Protein AF-A0A9E5GGQ3-F1 (afdb_monomer)

Solvent-accessible surface area (backbone atoms only — not comparable to full-atom values): 15381 Å² total; per-residue (Å²): 141,51,76,65,54,55,50,50,48,52,51,51,52,52,52,53,54,51,51,51,50,46,44,37,71,74,66,68,39,88,82,67,70,68,45,44,86,78,29,78,65,53,43,100,83,74,43,41,73,28,56,74,94,65,80,88,77,85,75,58,76,54,44,65,20,68,37,64,49,39,60,67,42,40,71,37,37,93,75,30,84,54,39,64,46,24,53,21,49,36,78,50,52,65,57,82,87,58,86,88,41,93,84,60,74,84,79,85,65,73,88,46,55,64,26,53,43,34,57,46,20,27,31,40,61,89,47,80,78,50,80,43,56,57,58,26,28,12,49,34,78,66,40,42,41,30,47,54,38,67,76,33,30,52,35,41,50,54,46,51,53,53,44,51,52,52,15,61,76,70,72,48,44,59,92,67,56,60,63,68,60,50,44,50,56,40,40,78,67,70,47,59,48,54,69,46,72,79,54,51,85,85,41,94,54,35,59,30,44,46,52,24,39,44,67,64,75,37,73,64,53,74,49,74,55,97,91,47,61,44,22,32,62,58,44,82,43,76,41,82,55,98,90,40,84,42,33,42,47,56,51,13,48,53,52,35,50,76,77,69,49,76,78,87,82,133

Structure (mmCIF, N/CA/C/O backbone):
data_AF-A0A9E5GGQ3-F1
#
_entry.id   AF-A0A9E5GGQ3-F1
#
loop_
_atom_site.group_PDB
_atom_site.id
_atom_site.type_symbol
_atom_site.label_atom_id
_atom_site.label_alt_id
_atom_site.label_comp_id
_atom_site.label_asym_id
_atom_site.label_entity_id
_atom_site.label_seq_id
_atom_site.pdbx_PDB_ins_code
_atom_site.Cartn_x
_atom_site.Cartn_y
_atom_site.Cartn_z
_atom_site.occupancy
_atom_site.B_iso_or_equiv
_atom_site.auth_seq_id
_atom_site.auth_comp_id
_atom_site.auth_asym_id
_atom_site.auth_atom_id
_atom_site.pdbx_PDB_model_num
ATOM 1 N N . PRO A 1 1 ? 10.765 7.196 -31.421 1.00 50.19 1 PRO A N 1
ATOM 2 C CA . PRO A 1 1 ? 11.433 6.132 -30.625 1.00 50.19 1 PRO A CA 1
ATOM 3 C C . PRO A 1 1 ? 11.958 5.043 -31.586 1.00 50.19 1 PRO A C 1
ATOM 5 O O . PRO A 1 1 ? 11.135 4.428 -32.239 1.00 50.19 1 PRO A O 1
ATOM 8 N N . SER A 1 2 ? 13.263 4.833 -31.833 1.00 53.12 2 SER A N 1
ATOM 9 C CA . SER A 1 2 ? 14.133 4.123 -30.877 1.00 53.12 2 SER A CA 1
ATOM 10 C C . SER A 1 2 ? 15.592 3.852 -31.346 1.00 53.12 2 SER A C 1
ATOM 12 O O . SER A 1 2 ? 16.151 2.855 -30.894 1.00 53.12 2 SER A O 1
ATOM 14 N N . VAL A 1 3 ? 16.251 4.676 -32.182 1.00 57.69 3 VAL A N 1
ATOM 15 C CA . VAL A 1 3 ? 17.705 4.473 -32.466 1.00 57.69 3 VAL A CA 1
ATOM 16 C C . VAL A 1 3 ? 18.509 4.411 -31.155 1.00 57.69 3 VAL A C 1
ATOM 18 O O . VAL A 1 3 ? 19.338 3.524 -30.968 1.00 57.69 3 VAL A O 1
ATOM 21 N N . ASP A 1 4 ? 18.146 5.252 -30.182 1.00 72.50 4 ASP A N 1
ATOM 22 C CA . ASP A 1 4 ? 18.753 5.241 -28.849 1.00 72.50 4 ASP A CA 1
ATOM 23 C C . ASP A 1 4 ? 18.421 3.991 -28.027 1.00 72.50 4 ASP A C 1
ATOM 25 O O . ASP A 1 4 ? 19.276 3.494 -27.301 1.00 72.50 4 ASP A O 1
ATOM 29 N N . ARG A 1 5 ? 17.201 3.445 -28.125 1.00 71.75 5 ARG A N 1
ATOM 30 C CA . ARG A 1 5 ? 16.809 2.269 -27.323 1.00 71.75 5 ARG A CA 1
ATOM 31 C C . ARG A 1 5 ? 17.489 1.006 -27.834 1.00 71.75 5 ARG A C 1
ATOM 33 O O . ARG A 1 5 ? 17.950 0.223 -27.014 1.00 71.75 5 ARG A O 1
ATOM 40 N N . GLU A 1 6 ? 17.571 0.832 -29.152 1.00 77.19 6 GLU A N 1
ATOM 41 C CA . GLU A 1 6 ? 18.292 -0.292 -29.758 1.00 77.19 6 GLU A CA 1
ATOM 42 C C . GLU A 1 6 ? 19.781 -0.222 -29.398 1.00 77.19 6 GLU A C 1
ATOM 44 O O . GLU A 1 6 ? 20.365 -1.200 -28.937 1.00 77.19 6 GLU A O 1
ATOM 49 N N . LEU A 1 7 ? 20.383 0.968 -29.485 1.00 82.94 7 LEU A N 1
ATOM 50 C CA . LEU A 1 7 ? 21.772 1.176 -29.084 1.00 82.94 7 LEU A CA 1
ATOM 51 C C . LEU A 1 7 ? 22.001 0.887 -27.591 1.00 82.94 7 LEU A C 1
ATOM 53 O O . LEU A 1 7 ? 22.979 0.228 -27.233 1.00 82.94 7 LEU A O 1
ATOM 57 N N . LEU A 1 8 ? 21.124 1.373 -26.708 1.00 77.69 8 LEU A N 1
ATOM 58 C CA . LEU A 1 8 ? 21.195 1.103 -25.268 1.00 77.69 8 LEU A CA 1
ATOM 59 C C . LEU A 1 8 ? 21.012 -0.387 -24.964 1.00 77.69 8 LEU A C 1
ATOM 61 O O . LEU A 1 8 ? 21.728 -0.929 -24.123 1.00 77.69 8 LEU A O 1
ATOM 65 N N . TRP A 1 9 ? 20.112 -1.060 -25.679 1.00 77.56 9 TRP A N 1
ATOM 66 C CA . TRP A 1 9 ? 19.905 -2.497 -25.553 1.00 77.56 9 TRP A CA 1
ATOM 67 C C . TRP A 1 9 ? 21.145 -3.279 -25.979 1.00 77.56 9 TRP A C 1
ATOM 69 O O . TRP A 1 9 ? 21.636 -4.108 -25.215 1.00 77.56 9 TRP A O 1
ATOM 79 N N . GLN A 1 10 ? 21.743 -2.950 -27.125 1.00 80.81 10 GLN A N 1
ATOM 80 C CA . GLN A 1 10 ? 22.998 -3.561 -27.563 1.00 80.81 10 GLN A CA 1
ATOM 81 C C . GLN A 1 10 ? 24.153 -3.291 -26.591 1.00 80.81 10 GLN A C 1
ATOM 83 O O . GLN A 1 10 ? 24.957 -4.188 -26.332 1.00 80.81 10 GLN A O 1
ATOM 88 N N . LYS A 1 11 ? 24.244 -2.082 -26.019 1.00 83.19 11 LYS A N 1
ATOM 89 C CA . LYS A 1 11 ? 25.228 -1.759 -24.970 1.00 83.19 11 LYS A CA 1
ATOM 90 C C . LYS A 1 11 ? 25.023 -2.629 -23.726 1.00 83.19 11 LYS A C 1
ATOM 92 O O . LYS A 1 11 ? 26.001 -3.168 -23.212 1.00 83.19 11 LYS A O 1
ATOM 97 N N . ALA A 1 12 ? 23.780 -2.803 -23.274 1.00 80.31 12 ALA A N 1
ATOM 98 C CA . ALA A 1 12 ? 23.449 -3.659 -22.138 1.00 80.31 12 ALA A CA 1
ATOM 99 C C . ALA A 1 12 ? 23.782 -5.135 -22.421 1.00 80.31 12 ALA A C 1
ATOM 101 O O . ALA A 1 12 ? 24.467 -5.759 -21.613 1.00 80.31 12 ALA A O 1
ATOM 102 N N . ARG A 1 13 ? 23.408 -5.661 -23.599 1.00 82.19 13 ARG A N 1
ATOM 103 C CA . ARG A 1 13 ? 23.758 -7.028 -24.035 1.00 82.19 13 ARG A CA 1
ATOM 104 C C . ARG A 1 13 ? 25.270 -7.244 -24.029 1.00 82.19 13 ARG A C 1
ATOM 106 O O . ARG A 1 13 ? 25.753 -8.172 -23.387 1.00 82.19 13 ARG A O 1
ATOM 113 N N . LYS A 1 14 ? 26.033 -6.338 -24.656 1.00 86.00 14 LYS A N 1
ATOM 114 C CA . LYS A 1 14 ? 27.506 -6.396 -24.676 1.00 86.00 14 LYS A CA 1
ATOM 115 C C . LYS A 1 14 ? 28.107 -6.331 -23.272 1.00 86.00 14 LYS A C 1
ATOM 117 O O . LYS A 1 14 ? 29.107 -6.996 -23.020 1.00 86.00 14 LYS A O 1
ATOM 122 N N . LYS A 1 15 ? 27.530 -5.542 -22.356 1.00 85.88 15 LYS A N 1
ATOM 123 C CA . LYS A 1 15 ? 27.978 -5.475 -20.956 1.00 85.88 15 LYS A CA 1
ATOM 124 C C . LYS A 1 15 ? 27.815 -6.830 -20.263 1.00 85.88 15 LYS A C 1
ATOM 126 O O . LYS A 1 15 ? 28.781 -7.307 -19.674 1.00 85.88 15 LYS A O 1
ATOM 131 N N . THR A 1 16 ? 26.652 -7.468 -20.392 1.00 84.81 16 THR A N 1
ATOM 132 C CA . THR A 1 16 ? 26.406 -8.808 -19.834 1.00 84.81 16 THR A CA 1
ATOM 133 C C . THR A 1 16 ? 27.338 -9.851 -20.447 1.00 84.81 16 THR A C 1
ATOM 135 O O . THR A 1 16 ? 27.993 -10.586 -19.717 1.00 84.81 16 THR A O 1
ATOM 138 N N . GLN A 1 17 ? 27.485 -9.861 -21.775 1.00 85.50 17 GLN A N 1
ATOM 139 C CA . GLN A 1 17 ? 28.371 -10.800 -22.471 1.00 85.50 17 GLN A CA 1
ATOM 140 C C . GLN A 1 17 ? 29.838 -10.661 -22.036 1.00 85.50 17 GLN A C 1
ATOM 142 O O . GLN A 1 17 ? 30.519 -11.662 -21.833 1.00 85.50 17 GLN A O 1
ATOM 147 N N . ARG A 1 18 ? 30.325 -9.427 -21.840 1.00 87.81 18 ARG A N 1
ATOM 148 C CA . ARG A 1 18 ? 31.681 -9.165 -21.327 1.00 87.81 18 ARG A CA 1
ATOM 149 C C . ARG A 1 18 ? 31.870 -9.657 -19.896 1.00 87.81 18 ARG A C 1
ATOM 151 O O . ARG A 1 18 ? 32.935 -10.179 -19.593 1.00 87.81 18 ARG A O 1
ATOM 158 N N . LEU A 1 19 ? 30.863 -9.494 -19.034 1.00 85.75 19 LEU A N 1
ATOM 159 C CA . LEU A 1 19 ? 30.913 -10.012 -17.666 1.00 85.75 19 LEU A CA 1
ATOM 160 C C . LEU A 1 19 ? 30.998 -11.542 -17.668 1.00 85.75 19 LEU A C 1
ATOM 162 O O . LEU A 1 19 ? 31.871 -12.091 -17.009 1.00 85.75 19 LEU A O 1
ATOM 166 N N . VAL A 1 20 ? 30.149 -12.221 -18.443 1.00 84.12 20 VAL A N 1
ATOM 167 C CA . VAL A 1 20 ? 30.191 -13.688 -18.571 1.00 84.12 20 VAL A CA 1
ATOM 168 C C . VAL A 1 20 ? 31.553 -14.148 -19.092 1.00 84.12 20 VAL A C 1
ATOM 170 O O . VAL A 1 20 ? 32.162 -15.029 -18.493 1.00 84.12 20 VAL A O 1
ATOM 173 N N . HIS A 1 21 ? 32.078 -13.497 -20.135 1.00 85.62 21 HIS A N 1
ATOM 174 C CA . HIS A 1 21 ? 33.410 -13.799 -20.659 1.00 85.62 21 HIS A CA 1
ATOM 175 C C . HIS A 1 21 ? 34.505 -13.627 -19.597 1.00 85.62 21 HIS A C 1
ATOM 177 O O . HIS A 1 21 ? 35.340 -14.513 -19.452 1.00 85.62 21 HIS A O 1
ATOM 183 N N . LEU A 1 22 ? 34.474 -12.535 -18.822 1.00 86.25 22 LEU A N 1
ATOM 184 C CA . LEU A 1 22 ? 35.411 -12.301 -17.720 1.00 86.25 22 LEU A CA 1
ATOM 185 C C . LEU A 1 22 ? 35.333 -13.418 -16.671 1.00 86.25 22 LEU A C 1
ATOM 187 O O . LEU A 1 22 ? 36.364 -13.925 -16.240 1.00 86.25 22 LEU A O 1
ATOM 191 N N . LEU A 1 23 ? 34.127 -13.824 -16.267 1.00 84.50 23 LEU A N 1
ATOM 192 C CA . LEU A 1 23 ? 33.939 -14.904 -15.293 1.00 84.50 23 LEU A CA 1
ATOM 193 C C . LEU A 1 23 ? 34.497 -16.235 -15.826 1.00 84.50 23 LEU A C 1
ATOM 195 O O . LEU A 1 23 ? 35.195 -16.941 -15.101 1.00 84.50 23 LEU A O 1
ATOM 199 N N . GLN A 1 24 ? 34.271 -16.541 -17.105 1.00 84.44 24 GLN A N 1
ATOM 200 C CA . GLN A 1 24 ? 34.808 -17.736 -17.765 1.00 84.44 24 GLN A CA 1
ATOM 201 C C . GLN A 1 24 ? 36.341 -17.707 -17.864 1.00 84.44 24 GLN A C 1
ATOM 203 O O . GLN A 1 24 ? 37.000 -18.695 -17.541 1.00 84.44 24 GLN A O 1
ATOM 208 N N . SER A 1 25 ? 36.920 -16.577 -18.284 1.00 84.19 25 SER A N 1
ATOM 209 C CA . SER A 1 25 ? 38.362 -16.454 -18.525 1.00 84.19 25 SER A CA 1
ATOM 210 C C . SER A 1 25 ? 39.178 -16.303 -17.244 1.00 84.19 25 SER A C 1
ATOM 212 O O . SER A 1 25 ? 40.277 -16.840 -17.147 1.00 84.19 25 SER A O 1
ATOM 214 N N . SER A 1 26 ? 38.669 -15.543 -16.272 1.00 80.25 26 SER A N 1
ATOM 215 C CA . SER A 1 26 ? 39.432 -15.121 -15.092 1.00 80.25 26 SER A CA 1
ATOM 216 C C . SER A 1 26 ? 39.180 -15.991 -13.866 1.00 80.25 26 SER A C 1
ATOM 218 O O . SER A 1 26 ? 40.088 -16.133 -13.054 1.00 80.25 26 SER A O 1
ATOM 220 N N . LEU A 1 27 ? 37.992 -16.594 -13.728 1.00 75.75 27 LEU A N 1
ATOM 221 C CA . LEU A 1 27 ? 37.686 -17.494 -12.606 1.00 75.75 27 LEU A CA 1
ATOM 222 C C . LEU A 1 27 ? 37.812 -18.979 -12.973 1.00 75.75 27 LEU A C 1
ATOM 224 O O . LEU A 1 27 ? 37.568 -19.824 -12.118 1.00 75.75 27 LEU A O 1
ATOM 228 N N . GLN A 1 28 ? 38.163 -19.305 -14.228 1.00 70.62 28 GLN A N 1
ATOM 229 C CA . GLN A 1 28 ? 38.228 -20.680 -14.761 1.00 70.62 28 GLN A CA 1
ATOM 230 C C . GLN A 1 28 ? 36.959 -21.501 -14.468 1.00 70.62 28 GLN A C 1
ATOM 232 O O . GLN A 1 28 ? 36.988 -22.728 -14.362 1.00 70.62 28 GLN A O 1
ATOM 237 N N . SER A 1 29 ? 35.821 -20.821 -14.315 1.00 65.38 29 SER A N 1
ATOM 238 C CA . SER A 1 29 ? 34.563 -21.452 -13.950 1.00 65.38 29 SER A CA 1
ATOM 239 C C . SER A 1 29 ? 33.923 -22.037 -15.206 1.00 65.38 29 SER A C 1
ATOM 241 O O . SER A 1 29 ? 33.122 -21.389 -15.875 1.00 65.38 29 SER A O 1
ATOM 243 N N . GLY A 1 30 ? 34.292 -23.276 -15.543 1.00 65.00 30 GLY A N 1
ATOM 244 C CA . GLY A 1 30 ? 33.708 -24.017 -16.669 1.00 65.00 30 GLY A CA 1
ATOM 245 C C . GLY A 1 30 ? 32.203 -24.295 -16.529 1.00 65.00 30 GLY A C 1
ATOM 246 O O . GLY A 1 30 ? 31.586 -24.774 -17.473 1.00 65.00 30 GLY A O 1
ATOM 247 N N . SER A 1 31 ? 31.611 -23.996 -15.368 1.00 73.38 31 SER A N 1
ATOM 248 C CA . SER A 1 31 ? 30.183 -24.147 -15.078 1.00 73.38 31 SER A CA 1
ATOM 249 C C . SER A 1 31 ? 29.345 -22.900 -15.383 1.00 73.38 31 SER A C 1
ATOM 251 O O . SER A 1 31 ? 28.121 -22.997 -15.391 1.00 73.38 31 SER A O 1
ATOM 253 N N . ILE A 1 32 ? 29.960 -21.737 -15.635 1.00 78.12 32 ILE A N 1
ATOM 254 C CA . ILE A 1 32 ? 29.231 -20.515 -16.003 1.00 78.12 32 ILE A CA 1
ATOM 255 C C . ILE A 1 32 ? 29.129 -20.452 -17.526 1.00 78.12 32 ILE A C 1
ATOM 257 O O . ILE A 1 32 ? 30.064 -20.049 -18.222 1.00 78.12 32 ILE A O 1
ATOM 261 N N . VAL A 1 33 ? 27.974 -20.849 -18.046 1.00 77.12 33 VAL A N 1
ATOM 262 C CA . VAL A 1 33 ? 27.641 -20.833 -19.476 1.00 77.12 33 VAL A CA 1
ATOM 263 C C . VAL A 1 33 ? 26.413 -19.963 -19.730 1.00 77.12 33 VAL A C 1
ATOM 265 O O . VAL A 1 33 ? 25.672 -19.628 -18.806 1.00 77.12 33 VAL A O 1
ATOM 268 N N . PHE A 1 34 ? 26.208 -19.565 -20.984 1.00 80.31 34 PHE A N 1
ATOM 269 C CA . PHE A 1 34 ? 24.953 -18.945 -21.395 1.00 80.31 34 PHE A CA 1
ATOM 270 C C . PHE A 1 34 ? 23.838 -19.997 -21.375 1.00 80.31 34 PHE A C 1
ATOM 272 O O . PHE A 1 34 ? 24.054 -21.131 -21.800 1.00 80.31 34 PHE A O 1
ATOM 279 N N . ALA A 1 35 ? 22.649 -19.613 -20.907 1.00 79.94 35 ALA A N 1
ATOM 280 C CA . ALA A 1 35 ? 21.461 -20.467 -20.887 1.00 79.94 35 ALA A CA 1
ATOM 281 C C . ALA A 1 35 ? 20.815 -20.527 -22.287 1.00 79.94 35 ALA A C 1
ATOM 283 O O . ALA A 1 35 ? 19.700 -20.055 -22.514 1.00 79.94 35 ALA A O 1
ATOM 284 N N . GLU A 1 36 ? 21.582 -21.006 -23.269 1.00 76.94 36 GLU A N 1
ATOM 285 C CA . GLU A 1 36 ? 21.201 -21.037 -24.690 1.00 76.94 36 GLU A CA 1
ATOM 286 C C . GLU A 1 36 ? 20.009 -21.970 -24.968 1.00 76.94 36 GLU A C 1
ATOM 288 O O . GLU A 1 36 ? 19.335 -21.824 -25.990 1.00 76.94 36 GLU A O 1
ATOM 293 N N . ASP A 1 37 ? 19.749 -22.915 -24.064 1.00 78.19 37 ASP A N 1
ATOM 294 C CA . ASP A 1 37 ? 18.648 -23.878 -24.088 1.00 78.19 37 ASP A CA 1
ATOM 295 C C . ASP A 1 37 ? 17.379 -23.387 -23.369 1.00 78.19 37 ASP A C 1
ATOM 297 O O . ASP A 1 37 ? 16.280 -23.804 -23.734 1.00 78.19 37 ASP A O 1
ATOM 301 N N . GLU A 1 38 ? 17.498 -22.471 -22.402 1.00 74.00 38 GLU A N 1
ATOM 302 C CA . GLU A 1 38 ? 16.345 -21.885 -21.699 1.00 74.00 38 GLU A CA 1
ATOM 303 C C . GLU A 1 38 ? 15.649 -20.788 -22.518 1.00 74.00 38 GLU A C 1
ATOM 305 O O . GLU A 1 38 ? 14.419 -20.692 -22.538 1.00 74.00 38 GLU A O 1
ATOM 310 N N . TYR A 1 39 ? 16.421 -19.946 -23.213 1.00 73.56 39 TYR A N 1
ATOM 311 C CA . TYR A 1 39 ? 15.888 -18.789 -23.935 1.00 73.56 39 TYR A CA 1
ATOM 312 C C . TYR A 1 39 ? 15.899 -19.043 -25.440 1.00 73.56 39 TYR A C 1
ATOM 314 O O . TYR A 1 39 ? 16.913 -18.879 -26.104 1.00 73.56 39 TYR A O 1
ATOM 322 N N . LEU A 1 40 ? 14.754 -19.428 -26.005 1.00 61.91 40 LEU A N 1
ATOM 323 C CA . LEU A 1 40 ? 14.646 -19.843 -27.413 1.00 61.91 40 LEU A CA 1
ATOM 324 C C . LEU A 1 40 ? 14.615 -18.682 -28.424 1.00 61.91 40 LEU A C 1
ATOM 326 O O . LEU A 1 40 ? 14.670 -18.922 -29.636 1.00 61.91 40 LEU A O 1
ATOM 330 N N . GLU A 1 41 ? 14.512 -17.431 -27.964 1.00 64.06 41 GLU A N 1
ATOM 331 C CA . GLU A 1 41 ? 14.567 -16.275 -28.858 1.00 64.06 41 GLU A CA 1
ATOM 332 C C . GLU A 1 41 ? 15.950 -16.154 -29.498 1.00 64.06 41 GLU A C 1
ATOM 334 O O . GLU A 1 41 ? 16.987 -16.046 -28.844 1.00 64.06 41 GLU A O 1
ATOM 339 N N . LYS A 1 42 ? 15.956 -16.167 -30.829 1.00 61.75 42 LYS A N 1
ATOM 340 C CA . LYS A 1 42 ? 17.169 -16.053 -31.627 1.00 61.75 42 LYS A CA 1
ATOM 341 C C . LYS A 1 42 ? 17.572 -14.585 -31.697 1.00 61.75 42 LYS A C 1
ATOM 343 O O . LYS A 1 42 ? 16.802 -13.754 -32.175 1.00 61.75 42 LYS A O 1
ATOM 348 N N . GLY A 1 43 ? 18.789 -14.267 -31.257 1.00 59.31 43 GLY A N 1
ATOM 349 C CA . GLY A 1 43 ? 19.378 -12.952 -31.497 1.00 59.31 43 GLY A CA 1
ATOM 350 C C . GLY A 1 43 ? 19.613 -12.704 -32.994 1.00 59.31 43 GLY A C 1
ATOM 351 O O . GLY A 1 43 ? 19.355 -13.564 -33.838 1.00 59.31 43 GLY A O 1
ATOM 352 N N . ASN A 1 44 ? 20.193 -11.551 -33.341 1.00 53.31 44 ASN A N 1
ATOM 353 C CA . ASN A 1 44 ? 20.483 -11.169 -34.737 1.00 53.31 44 ASN A CA 1
ATOM 354 C C . ASN A 1 44 ? 21.369 -12.176 -35.510 1.00 53.31 44 ASN A C 1
ATOM 356 O O . ASN A 1 44 ? 21.462 -12.102 -36.730 1.00 53.31 44 ASN A O 1
ATOM 360 N N . SER A 1 45 ? 22.022 -13.112 -34.817 1.00 56.09 45 SER A N 1
ATOM 361 C CA . SER A 1 45 ? 22.840 -14.193 -35.381 1.00 56.09 45 SER A CA 1
ATOM 362 C C . SER A 1 45 ? 22.062 -15.481 -35.699 1.00 56.09 45 SER A C 1
ATOM 364 O O . SER A 1 45 ? 22.659 -16.443 -36.180 1.00 56.09 45 SER A O 1
ATOM 366 N N . GLY A 1 46 ? 20.757 -15.551 -35.407 1.00 59.81 46 GLY A N 1
ATOM 367 C CA . GLY A 1 46 ? 19.943 -16.754 -35.622 1.00 59.81 46 GLY A CA 1
ATOM 368 C C . GLY A 1 46 ? 20.137 -17.865 -34.576 1.00 59.81 46 GLY A C 1
ATOM 369 O O . GLY A 1 46 ? 19.505 -18.918 -34.689 1.00 59.81 46 GLY A O 1
ATOM 370 N N . LYS A 1 47 ? 20.970 -17.636 -33.552 1.00 62.56 47 LYS A N 1
ATOM 371 C CA . LYS A 1 47 ? 21.141 -18.492 -32.366 1.00 62.56 47 LYS A CA 1
ATOM 372 C C . LYS A 1 47 ? 20.663 -17.748 -31.117 1.00 62.56 47 LYS A C 1
ATOM 374 O O . LYS A 1 47 ? 20.709 -16.516 -31.093 1.00 62.56 47 LYS A O 1
ATOM 379 N N . SER A 1 48 ? 20.195 -18.486 -30.110 1.00 74.00 48 SER A N 1
ATOM 380 C CA . SER A 1 48 ? 20.016 -17.917 -28.771 1.00 74.00 48 SER A CA 1
ATOM 381 C C . SER A 1 48 ? 21.355 -17.388 -28.271 1.00 74.00 48 SER A C 1
ATOM 383 O O . SER A 1 48 ? 22.390 -17.998 -28.534 1.00 74.00 48 SER A O 1
ATOM 385 N N . ASP A 1 49 ? 21.349 -16.246 -27.592 1.00 75.56 49 ASP A N 1
ATOM 386 C CA . ASP A 1 49 ? 22.527 -15.758 -26.876 1.00 75.56 49 ASP A CA 1
ATOM 387 C C . ASP A 1 49 ? 22.427 -15.961 -25.359 1.00 75.56 49 ASP A C 1
ATOM 389 O O . ASP A 1 49 ? 23.202 -15.365 -24.611 1.00 75.56 49 ASP A O 1
ATOM 393 N N . GLY A 1 50 ? 21.467 -16.785 -24.915 1.00 78.56 50 GLY A N 1
ATOM 394 C CA . GLY A 1 50 ? 21.241 -17.161 -23.518 1.00 78.56 50 GLY A CA 1
ATOM 395 C C . GLY A 1 50 ? 20.998 -15.982 -22.576 1.00 78.56 50 GLY A C 1
ATOM 396 O O . GLY A 1 50 ? 21.269 -16.081 -21.380 1.00 78.56 50 GLY A O 1
ATOM 397 N N . LEU A 1 51 ? 20.533 -14.852 -23.115 1.00 78.88 51 LEU A N 1
ATOM 398 C CA . LEU A 1 51 ? 20.119 -13.684 -22.347 1.00 78.88 51 LEU A CA 1
ATOM 399 C C . LEU A 1 51 ? 18.606 -13.715 -22.103 1.00 78.88 51 LEU A C 1
ATOM 401 O O . LEU A 1 51 ? 17.839 -14.214 -22.922 1.00 78.88 51 LEU A O 1
ATOM 405 N N . ALA A 1 52 ? 18.175 -13.109 -20.994 1.00 75.50 52 ALA A N 1
ATOM 406 C CA . ALA A 1 52 ? 16.759 -12.957 -20.679 1.00 75.50 52 ALA A CA 1
ATOM 407 C C . ALA A 1 52 ? 15.989 -12.247 -21.811 1.00 75.50 52 ALA A C 1
ATOM 409 O O . ALA A 1 52 ? 16.468 -11.255 -22.368 1.00 75.50 52 ALA A O 1
ATOM 410 N N . LEU A 1 53 ? 14.761 -12.715 -22.072 1.00 70.62 53 LEU A N 1
ATOM 411 C CA . LEU A 1 53 ? 13.872 -12.213 -23.135 1.00 70.62 53 LEU A CA 1
ATOM 412 C C . LEU A 1 53 ? 13.639 -10.696 -23.050 1.00 70.62 53 LEU A C 1
ATOM 414 O O . LEU A 1 53 ? 13.595 -9.991 -24.056 1.00 70.62 53 LEU A O 1
ATOM 418 N N . ILE A 1 54 ? 13.494 -10.174 -21.829 1.00 69.19 54 ILE A N 1
ATOM 419 C CA . ILE A 1 54 ? 13.223 -8.757 -21.581 1.00 69.19 54 ILE A CA 1
ATOM 420 C C . ILE A 1 54 ? 14.258 -8.224 -20.587 1.00 69.19 54 ILE A C 1
ATOM 422 O O . ILE A 1 54 ? 14.450 -8.819 -19.523 1.00 69.19 54 ILE A O 1
ATOM 426 N N . PRO A 1 55 ? 14.919 -7.086 -20.881 1.00 70.88 55 PRO A N 1
ATOM 427 C CA . PRO A 1 55 ? 15.815 -6.464 -19.921 1.00 70.88 55 PRO A CA 1
ATOM 428 C C . PRO A 1 55 ? 15.032 -5.995 -18.694 1.00 70.88 55 PRO A C 1
ATOM 430 O O . PRO A 1 55 ? 13.964 -5.391 -18.812 1.00 70.88 55 PRO A O 1
ATOM 433 N N . TYR A 1 56 ? 15.602 -6.190 -17.507 1.00 75.88 56 TYR A N 1
ATOM 434 C CA . TYR A 1 56 ? 15.045 -5.611 -16.291 1.00 75.88 56 TYR A CA 1
ATOM 435 C C . TYR A 1 56 ? 15.165 -4.079 -16.328 1.00 75.88 56 TYR A C 1
ATOM 437 O O . TYR A 1 56 ? 16.243 -3.507 -16.155 1.00 75.88 56 TYR A O 1
ATOM 445 N N . ILE A 1 57 ? 14.043 -3.400 -16.572 1.00 76.50 57 ILE A N 1
ATOM 446 C CA . ILE A 1 57 ? 13.964 -1.936 -16.585 1.00 76.50 57 ILE A CA 1
ATOM 447 C C . ILE A 1 57 ? 13.840 -1.449 -15.140 1.00 76.50 57 ILE A C 1
ATOM 449 O O . ILE A 1 57 ? 12.844 -1.745 -14.489 1.00 76.50 57 ILE A O 1
ATOM 453 N N . ARG A 1 58 ? 14.833 -0.709 -14.630 1.00 78.81 58 ARG A N 1
ATOM 454 C CA . ARG A 1 58 ? 14.821 -0.154 -13.257 1.00 78.81 58 ARG A CA 1
ATOM 455 C C . ARG A 1 58 ? 14.065 1.165 -13.137 1.00 78.81 58 ARG A C 1
ATOM 457 O O . ARG A 1 58 ? 13.542 1.470 -12.070 1.00 78.81 58 ARG A O 1
ATOM 464 N N . GLU A 1 59 ? 14.003 1.931 -14.218 1.00 80.56 59 GLU A N 1
ATOM 465 C CA . GLU A 1 59 ? 13.354 3.236 -14.253 1.00 80.56 59 GLU A CA 1
ATOM 466 C C . GLU A 1 59 ? 12.658 3.445 -15.598 1.00 80.56 59 GLU A C 1
ATOM 468 O O . GLU A 1 59 ? 13.180 3.072 -16.650 1.00 80.56 59 GLU A O 1
ATOM 473 N N . ALA A 1 60 ? 11.463 4.028 -15.547 1.00 80.31 60 ALA A N 1
ATOM 474 C CA . ALA A 1 60 ? 10.631 4.318 -16.702 1.00 80.31 60 ALA A CA 1
ATOM 475 C C . ALA A 1 60 ? 10.177 5.782 -16.673 1.00 80.31 60 ALA A C 1
ATOM 477 O O . ALA A 1 60 ? 10.403 6.515 -15.707 1.00 80.31 60 ALA A O 1
ATOM 478 N N . ARG A 1 61 ? 9.502 6.212 -17.743 1.00 90.12 61 ARG A N 1
ATOM 479 C CA . ARG A 1 61 ? 8.771 7.482 -17.714 1.00 90.12 61 ARG A CA 1
ATOM 480 C C . ARG A 1 61 ? 7.672 7.380 -16.663 1.00 90.12 61 ARG A C 1
ATOM 482 O O . ARG A 1 61 ? 6.923 6.404 -16.661 1.00 90.12 61 ARG A O 1
ATOM 489 N N . ARG A 1 62 ? 7.578 8.394 -15.810 1.00 93.31 62 ARG A N 1
ATOM 490 C CA . ARG A 1 62 ? 6.536 8.522 -14.791 1.00 93.31 62 ARG A CA 1
ATOM 491 C C . ARG A 1 62 ? 5.499 9.543 -15.216 1.00 93.31 62 ARG A C 1
ATOM 493 O O . ARG A 1 62 ? 5.823 10.504 -15.914 1.00 93.31 62 ARG A O 1
ATOM 500 N N . ILE A 1 63 ? 4.263 9.327 -14.789 1.00 96.38 63 ILE A N 1
ATOM 501 C CA . ILE A 1 63 ? 3.200 10.310 -14.966 1.00 96.38 63 ILE A CA 1
ATOM 502 C C . ILE A 1 63 ? 3.321 11.443 -13.946 1.00 96.38 63 ILE A C 1
ATOM 504 O O . ILE A 1 63 ? 3.784 11.263 -12.816 1.00 96.38 63 ILE A O 1
ATOM 508 N N . PHE A 1 64 ? 2.811 12.609 -14.333 1.00 97.25 64 PHE A N 1
ATOM 509 C CA . PHE A 1 64 ? 2.321 13.585 -13.370 1.00 97.25 64 PHE A CA 1
ATOM 510 C C . PHE A 1 64 ? 0.914 13.157 -12.965 1.00 97.25 64 PHE A C 1
ATOM 512 O O . PHE A 1 64 ? -0.027 13.253 -13.759 1.00 97.25 64 PHE A O 1
ATOM 519 N N . GLY A 1 65 ? 0.808 12.601 -11.763 1.00 97.25 65 GLY A N 1
ATOM 520 C CA . GLY A 1 65 ? -0.447 12.137 -11.206 1.00 97.25 65 GLY A CA 1
ATOM 521 C C . GLY A 1 65 ? -1.287 13.288 -10.670 1.00 97.25 65 GLY A C 1
ATOM 522 O O . GLY A 1 65 ? -0.861 14.451 -10.676 1.00 97.25 65 GLY A O 1
ATOM 523 N N . ILE A 1 66 ? -2.483 12.966 -10.181 1.00 97.56 66 ILE A N 1
ATOM 524 C CA . ILE A 1 66 ? -3.255 13.901 -9.356 1.00 97.56 66 ILE A CA 1
ATOM 525 C C . ILE A 1 66 ? -2.374 14.344 -8.182 1.00 97.56 66 ILE A C 1
ATOM 527 O O . ILE A 1 66 ? -2.099 15.537 -8.052 1.00 97.56 66 ILE A O 1
ATOM 531 N N . GLU A 1 67 ? -1.806 13.368 -7.469 1.00 97.81 67 GLU A N 1
ATOM 532 C CA . GLU A 1 67 ? -0.793 13.570 -6.433 1.00 97.81 67 GLU A CA 1
ATOM 533 C C . GLU A 1 67 ? 0.536 12.921 -6.819 1.00 97.81 67 GLU A C 1
ATOM 535 O O . GLU A 1 67 ? 0.572 11.944 -7.571 1.00 97.81 67 GLU A O 1
ATOM 540 N N . THR A 1 68 ? 1.631 13.448 -6.272 1.00 97.69 68 THR A N 1
ATOM 541 C CA . THR A 1 68 ? 2.971 12.864 -6.393 1.00 97.69 68 THR A CA 1
ATOM 542 C C . THR A 1 68 ? 3.499 12.532 -5.008 1.00 97.69 68 THR A C 1
ATOM 544 O O . THR A 1 68 ? 3.700 13.431 -4.200 1.00 97.69 68 THR A O 1
ATOM 547 N N . LEU A 1 69 ? 3.791 11.256 -4.751 1.00 97.19 69 LEU A N 1
ATOM 548 C CA . LEU A 1 69 ? 4.366 10.835 -3.473 1.00 97.19 69 LEU A CA 1
ATOM 549 C C . LEU A 1 69 ? 5.842 11.258 -3.390 1.00 97.19 69 LEU A C 1
ATOM 551 O O . LEU A 1 69 ? 6.681 10.860 -4.216 1.00 97.19 69 LEU A O 1
ATOM 555 N N . THR A 1 70 ? 6.167 12.078 -2.394 1.00 95.56 70 THR A N 1
ATOM 556 C CA . THR A 1 70 ? 7.507 12.644 -2.200 1.00 95.56 70 THR A CA 1
ATOM 557 C C . THR A 1 70 ? 8.256 11.986 -1.048 1.00 95.56 70 THR A C 1
ATOM 559 O O . THR A 1 70 ? 7.699 11.231 -0.256 1.00 95.56 70 THR A O 1
ATOM 562 N N . LEU A 1 71 ? 9.555 12.277 -0.938 1.00 92.62 71 LEU A N 1
ATOM 563 C CA . LEU A 1 71 ? 10.347 11.801 0.193 1.00 92.62 71 LEU A CA 1
ATOM 564 C C . LEU A 1 71 ? 9.827 12.347 1.535 1.00 92.62 71 LEU A C 1
ATOM 566 O O . LEU A 1 71 ? 9.866 11.633 2.529 1.00 92.62 71 LEU A O 1
ATOM 570 N N . ASN A 1 72 ? 9.306 13.577 1.570 1.00 92.69 72 ASN A N 1
ATOM 571 C CA . ASN A 1 72 ? 8.755 14.149 2.800 1.00 92.69 72 ASN A CA 1
ATOM 572 C C . ASN A 1 72 ? 7.512 13.386 3.268 1.00 92.69 72 ASN A C 1
ATOM 574 O O . ASN A 1 72 ? 7.369 13.151 4.464 1.00 92.69 72 ASN A O 1
ATOM 578 N N . ASP A 1 73 ? 6.666 12.949 2.331 1.00 93.56 73 ASP A N 1
ATOM 579 C CA . ASP A 1 73 ? 5.498 12.120 2.641 1.00 93.56 73 ASP A CA 1
ATOM 580 C C . ASP A 1 73 ? 5.899 10.766 3.224 1.00 93.56 73 ASP A C 1
ATOM 582 O O . ASP A 1 73 ? 5.237 10.262 4.121 1.00 93.56 73 ASP A O 1
ATOM 586 N N . VAL A 1 74 ? 6.999 10.187 2.739 1.00 91.12 74 VAL A N 1
ATOM 587 C CA . VAL A 1 74 ? 7.517 8.903 3.228 1.00 91.12 74 VAL A CA 1
ATOM 588 C C . VAL A 1 74 ? 8.196 9.052 4.593 1.00 91.12 74 VAL A C 1
ATOM 590 O O . VAL A 1 74 ? 7.949 8.252 5.491 1.00 91.12 74 VAL A O 1
ATOM 593 N N . LEU A 1 75 ? 9.028 10.083 4.778 1.00 88.50 75 LEU A N 1
ATOM 594 C CA . LEU A 1 75 ? 9.733 10.336 6.042 1.00 88.50 75 LEU A CA 1
ATOM 595 C C . LEU A 1 75 ? 8.787 10.720 7.179 1.00 88.50 75 LEU A C 1
ATOM 597 O O . LEU A 1 75 ? 9.067 10.423 8.336 1.00 88.50 75 LEU A O 1
ATOM 601 N N . LYS A 1 76 ? 7.682 11.391 6.849 1.00 86.94 76 LYS A N 1
ATOM 602 C CA . LYS A 1 76 ? 6.675 11.859 7.800 1.00 86.94 76 LYS A CA 1
ATOM 603 C C . LYS A 1 76 ? 5.307 11.273 7.468 1.00 86.94 76 LYS A C 1
ATOM 605 O O . LYS A 1 76 ? 4.321 12.002 7.373 1.00 86.94 76 LYS A O 1
ATOM 610 N N . ALA A 1 77 ? 5.255 9.954 7.281 1.00 82.56 77 ALA A N 1
ATOM 611 C CA . ALA A 1 77 ? 4.047 9.247 6.852 1.00 82.56 77 ALA A CA 1
ATOM 612 C C . ALA A 1 77 ? 2.817 9.596 7.704 1.00 82.56 77 ALA A C 1
ATOM 614 O O . ALA A 1 77 ? 1.754 9.882 7.159 1.00 82.56 77 ALA A O 1
ATOM 615 N N . ASP A 1 78 ? 2.976 9.670 9.026 1.00 80.00 78 ASP A N 1
ATOM 616 C CA . ASP A 1 78 ? 1.862 9.950 9.936 1.00 80.00 78 ASP A CA 1
ATOM 617 C C . ASP A 1 78 ? 1.377 11.418 9.853 1.00 80.00 78 ASP A C 1
ATOM 619 O O . ASP A 1 78 ? 0.214 11.706 10.141 1.00 80.00 78 ASP A O 1
ATOM 623 N N . GLU A 1 79 ? 2.213 12.350 9.381 1.00 87.38 79 GLU A N 1
ATOM 624 C CA . GLU A 1 79 ? 1.839 13.750 9.114 1.00 87.38 79 GLU A CA 1
ATOM 625 C C . GLU A 1 79 ? 1.296 13.944 7.692 1.00 87.38 79 GLU A C 1
ATOM 627 O O . GLU A 1 79 ? 0.515 14.866 7.454 1.00 87.38 79 GLU A O 1
ATOM 632 N N . SER A 1 80 ? 1.662 13.073 6.745 1.00 90.31 80 SER A N 1
ATOM 633 C CA . SER A 1 80 ? 1.266 13.231 5.347 1.00 90.31 80 SER A CA 1
ATOM 634 C C . SER A 1 80 ? -0.261 13.155 5.197 1.00 90.31 80 SER A C 1
ATOM 636 O O . SER A 1 80 ? -0.899 12.236 5.737 1.00 90.31 80 SER A O 1
ATOM 638 N N . PRO A 1 81 ? -0.878 14.087 4.446 1.00 91.06 81 PRO A N 1
ATOM 639 C CA . PRO A 1 81 ? -2.295 14.006 4.106 1.00 91.06 81 PRO A CA 1
ATOM 640 C C . PRO A 1 81 ? -2.578 12.860 3.127 1.00 91.06 81 PRO A C 1
ATOM 642 O O . PRO A 1 81 ? -3.720 12.445 2.979 1.00 91.06 81 PRO A O 1
ATOM 645 N N . LEU A 1 82 ? -1.548 12.320 2.470 1.00 93.62 82 LEU A N 1
ATOM 646 C CA . LEU A 1 82 ? -1.694 11.231 1.511 1.00 93.62 82 LEU A CA 1
ATOM 647 C C . LEU A 1 82 ? -1.892 9.870 2.185 1.00 93.62 82 LEU A C 1
ATOM 649 O O . LEU A 1 82 ? -2.402 8.944 1.557 1.00 93.62 82 LEU A O 1
ATOM 653 N N . PHE A 1 83 ? -1.509 9.746 3.458 1.00 92.94 83 PHE A N 1
ATOM 654 C CA . PHE A 1 83 ? -1.498 8.470 4.165 1.00 92.94 83 PHE A CA 1
ATOM 655 C C . PHE A 1 83 ? -2.874 7.797 4.199 1.00 92.94 83 PHE A C 1
ATOM 657 O O . PHE A 1 83 ? -2.963 6.598 3.952 1.00 92.94 83 PHE A O 1
ATOM 664 N N . GLU A 1 84 ? -3.953 8.558 4.395 1.00 93.81 84 GLU A N 1
ATOM 665 C CA . GLU A 1 84 ? -5.321 8.019 4.452 1.00 93.81 84 GLU A CA 1
ATOM 666 C C . GLU A 1 84 ? -5.808 7.424 3.120 1.00 93.81 84 GLU A C 1
ATOM 668 O O . GLU A 1 84 ? -6.739 6.620 3.097 1.00 93.81 84 GLU A O 1
ATOM 673 N N . TYR A 1 85 ? -5.154 7.769 2.008 1.00 96.44 85 TYR A N 1
ATOM 674 C CA . TYR A 1 85 ? -5.484 7.280 0.668 1.00 96.44 85 TYR A CA 1
ATOM 675 C C . TYR A 1 85 ? -4.640 6.081 0.236 1.00 96.44 85 TYR A C 1
ATOM 677 O O . TYR A 1 85 ? -4.689 5.681 -0.932 1.00 96.44 85 TYR A O 1
ATOM 685 N N . SER A 1 86 ? -3.847 5.519 1.150 1.00 96.88 86 SER A N 1
ATOM 686 C CA . SER A 1 86 ? -2.943 4.412 0.846 1.00 96.88 86 SER A CA 1
ATOM 687 C C . SER A 1 86 ? -3.701 3.173 0.378 1.00 96.88 86 SER A C 1
ATOM 689 O O . SER A 1 86 ? -4.729 2.803 0.949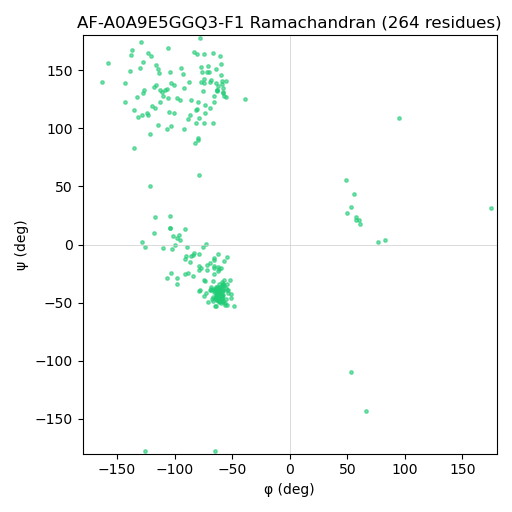 1.00 96.88 86 SER A O 1
ATOM 691 N N . ILE A 1 87 ? -3.182 2.541 -0.673 1.00 97.69 87 ILE A N 1
ATOM 692 C CA . ILE A 1 87 ? -3.721 1.315 -1.283 1.00 97.69 87 ILE A CA 1
ATOM 693 C C . ILE A 1 87 ? -2.691 0.183 -1.380 1.00 97.69 87 ILE A C 1
ATOM 695 O O . ILE A 1 87 ? -3.002 -0.897 -1.871 1.00 97.69 87 ILE A O 1
ATOM 699 N N . ALA A 1 88 ? -1.457 0.448 -0.955 1.00 96.25 88 ALA A N 1
ATOM 700 C CA . ALA A 1 88 ? -0.351 -0.496 -0.935 1.00 96.25 88 ALA A CA 1
ATOM 701 C C . ALA A 1 88 ? 0.692 -0.043 0.089 1.00 96.25 88 ALA A C 1
ATOM 703 O O . ALA A 1 88 ? 0.810 1.155 0.371 1.00 96.25 88 ALA A O 1
ATOM 704 N N . VAL A 1 89 ? 1.481 -0.993 0.583 1.00 93.88 89 VAL A N 1
ATOM 705 C CA . VAL A 1 89 ? 2.591 -0.762 1.510 1.00 93.88 89 VAL A CA 1
ATOM 706 C C . VAL A 1 89 ? 3.920 -0.911 0.776 1.00 93.88 89 VAL A C 1
ATOM 708 O O . VAL A 1 89 ? 4.193 -1.937 0.147 1.00 93.88 89 VAL A O 1
ATOM 711 N N . GLY A 1 90 ? 4.759 0.117 0.877 1.00 91.06 90 GLY A N 1
ATOM 712 C CA . GLY A 1 90 ? 6.174 0.060 0.542 1.00 91.06 90 GLY A CA 1
ATOM 713 C C . GLY A 1 90 ? 7.006 -0.151 1.798 1.00 91.06 90 GLY A C 1
ATOM 714 O O . GLY A 1 90 ? 6.890 0.615 2.748 1.00 91.06 90 GLY A O 1
ATOM 715 N N . ASP A 1 91 ? 7.855 -1.174 1.792 1.00 86.44 91 ASP A N 1
ATOM 716 C CA . ASP A 1 91 ? 8.797 -1.458 2.874 1.00 86.44 91 ASP A CA 1
ATOM 717 C C . ASP A 1 91 ? 10.171 -1.783 2.287 1.00 86.44 91 ASP A C 1
ATOM 719 O O . ASP A 1 91 ? 10.511 -2.934 2.008 1.00 86.44 91 ASP A O 1
ATOM 723 N N . TYR A 1 92 ? 10.915 -0.725 1.978 1.00 84.38 92 TYR A N 1
ATOM 724 C CA . TYR A 1 92 ? 12.270 -0.830 1.461 1.00 84.38 92 TYR A CA 1
ATOM 725 C C . TYR A 1 92 ? 12.985 0.508 1.609 1.00 84.38 92 TYR A C 1
ATOM 727 O O . TYR A 1 92 ? 12.358 1.537 1.340 1.00 84.38 92 TYR A O 1
ATOM 735 N N . PRO A 1 93 ? 14.273 0.536 1.987 1.00 80.62 93 PRO A N 1
ATOM 736 C CA . PRO A 1 93 ? 15.021 1.781 2.039 1.00 80.62 93 PRO A CA 1
ATOM 737 C C . PRO A 1 93 ? 15.227 2.375 0.642 1.00 80.62 93 PRO A C 1
ATOM 739 O O . PRO A 1 93 ? 15.045 1.732 -0.393 1.00 80.62 93 PRO A O 1
ATOM 742 N N . LEU A 1 94 ? 15.616 3.644 0.598 1.00 80.25 94 LEU A N 1
ATOM 743 C CA . LEU A 1 94 ? 15.912 4.304 -0.667 1.00 80.25 94 LEU A CA 1
ATOM 744 C C . LEU A 1 94 ? 17.191 3.715 -1.268 1.00 80.25 94 LEU A C 1
ATOM 746 O O . LEU A 1 94 ? 18.269 3.827 -0.695 1.00 80.25 94 LEU A O 1
ATOM 750 N N . ASP A 1 95 ? 17.050 3.110 -2.444 1.00 74.25 95 ASP A N 1
ATOM 751 C CA . ASP A 1 95 ? 18.120 2.388 -3.129 1.00 74.25 95 ASP A CA 1
ATOM 752 C C . ASP A 1 95 ? 18.391 2.989 -4.513 1.00 74.25 95 ASP A C 1
ATOM 754 O O . ASP A 1 95 ? 17.715 2.665 -5.505 1.00 74.25 95 ASP A O 1
ATOM 758 N N . HIS A 1 96 ? 19.386 3.880 -4.566 1.00 72.31 96 HIS A N 1
ATOM 759 C CA . HIS A 1 96 ? 19.862 4.529 -5.789 1.00 72.31 96 HIS A CA 1
ATOM 760 C C . HIS A 1 96 ? 21.350 4.284 -5.991 1.00 72.31 96 HIS A C 1
ATOM 762 O O . HIS A 1 96 ? 22.186 4.850 -5.295 1.00 72.31 96 HIS A O 1
ATOM 768 N N . HIS A 1 97 ? 21.665 3.496 -7.016 1.00 70.56 97 HIS A N 1
ATOM 769 C CA . HIS A 1 97 ? 23.035 3.199 -7.425 1.00 70.56 97 HIS A CA 1
ATOM 770 C C . HIS A 1 97 ? 23.457 4.145 -8.541 1.00 70.56 97 HIS A C 1
ATOM 772 O O . HIS A 1 97 ? 22.800 4.202 -9.584 1.00 70.56 97 HIS A O 1
ATOM 778 N N . ARG A 1 98 ? 24.564 4.864 -8.347 1.00 65.25 98 ARG A N 1
ATOM 779 C CA . ARG A 1 98 ? 25.181 5.720 -9.377 1.00 65.25 98 ARG A CA 1
ATOM 780 C C . ARG A 1 98 ? 26.588 5.267 -9.765 1.00 65.25 98 ARG A C 1
ATOM 782 O O . ARG A 1 98 ? 27.341 6.041 -10.336 1.00 65.25 98 ARG A O 1
ATOM 789 N N . GLU A 1 99 ? 26.896 3.986 -9.555 1.00 56.69 99 GLU A N 1
ATOM 790 C CA . GLU A 1 99 ? 28.217 3.359 -9.756 1.00 56.69 99 GLU A CA 1
ATOM 791 C C . GLU A 1 99 ? 28.847 3.538 -11.153 1.00 56.69 99 GLU A C 1
ATOM 793 O O . GLU A 1 99 ? 30.007 3.196 -11.355 1.00 56.69 99 GLU A O 1
ATOM 798 N N . GLN A 1 100 ? 28.108 4.039 -12.148 1.00 57.12 100 GLN A N 1
ATOM 799 C CA . GLN A 1 100 ? 28.653 4.303 -13.485 1.00 57.12 100 GLN A CA 1
ATOM 800 C C . GLN A 1 100 ? 29.321 5.676 -13.623 1.00 57.12 100 GLN A C 1
ATOM 802 O O . GLN A 1 100 ? 29.967 5.913 -14.641 1.00 57.12 100 GLN A O 1
ATOM 807 N N . ASP A 1 101 ? 29.178 6.556 -12.633 1.00 62.84 101 ASP A N 1
ATOM 808 C CA . ASP A 1 101 ? 29.854 7.847 -12.588 1.00 62.84 101 ASP A CA 1
ATOM 809 C C . ASP A 1 101 ? 30.835 7.869 -11.401 1.00 62.84 101 ASP A C 1
ATOM 811 O O . ASP A 1 101 ? 30.39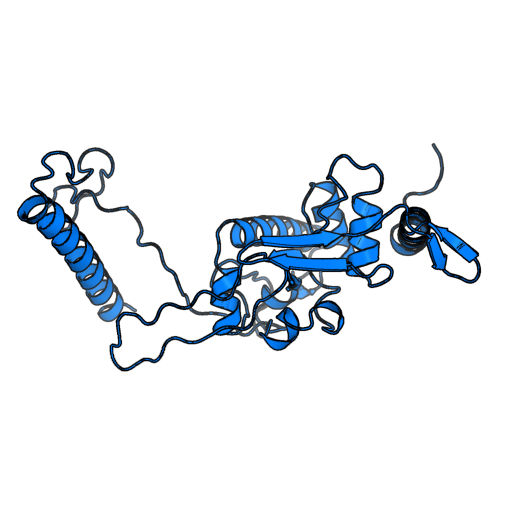7 7.999 -10.255 1.00 62.84 101 ASP A O 1
ATOM 815 N N . PRO A 1 102 ? 32.152 7.718 -11.647 1.00 61.66 102 PRO A N 1
ATOM 816 C CA . PRO A 1 102 ? 33.162 7.678 -10.592 1.00 61.66 102 PRO A CA 1
ATOM 817 C C . PRO A 1 102 ? 33.302 8.999 -9.819 1.00 61.66 102 PRO A C 1
ATOM 819 O O . PRO A 1 102 ? 33.908 8.997 -8.750 1.00 61.66 102 PRO A O 1
ATOM 822 N N . GLU A 1 103 ? 32.742 10.112 -10.308 1.00 69.75 103 GLU A N 1
ATOM 823 C CA . GLU A 1 103 ? 32.709 11.382 -9.568 1.00 69.75 103 GLU A CA 1
ATOM 824 C C . GLU A 1 103 ? 31.454 11.537 -8.697 1.00 69.75 103 GLU A C 1
ATOM 826 O O . GLU A 1 103 ? 31.359 12.449 -7.866 1.00 69.75 103 GLU A O 1
ATOM 831 N N . CYS A 1 104 ? 30.473 10.646 -8.853 1.00 61.03 104 CYS A N 1
ATOM 832 C CA . CYS A 1 104 ? 29.225 10.737 -8.121 1.00 61.03 104 CYS A CA 1
ATOM 833 C C . CYS A 1 104 ? 29.406 10.207 -6.698 1.00 61.03 104 CYS A C 1
ATOM 835 O O . CYS A 1 104 ? 29.536 9.006 -6.466 1.00 61.03 104 CYS A O 1
ATOM 837 N N . LYS A 1 105 ? 29.393 11.121 -5.725 1.00 62.22 105 LYS A N 1
ATOM 838 C CA . LYS A 1 105 ? 29.419 10.765 -4.304 1.00 62.22 105 LYS A CA 1
ATOM 839 C C . LYS A 1 105 ? 28.217 9.890 -3.957 1.00 62.22 105 LYS A C 1
ATOM 841 O O . LYS A 1 105 ? 27.091 10.171 -4.374 1.00 62.22 105 LYS A O 1
ATOM 846 N N . GLU A 1 106 ? 28.475 8.863 -3.158 1.00 64.69 106 GLU A N 1
ATOM 847 C CA . GLU A 1 106 ? 27.446 7.997 -2.598 1.00 64.69 106 GLU A CA 1
ATOM 848 C C . GLU A 1 106 ? 26.412 8.848 -1.844 1.00 64.69 106 GLU A C 1
ATOM 850 O O . GLU A 1 106 ? 26.761 9.701 -1.021 1.00 64.69 106 GLU A O 1
ATOM 855 N N . ILE A 1 107 ? 25.131 8.678 -2.176 1.00 66.81 107 ILE A N 1
ATOM 856 C CA . ILE A 1 107 ? 24.055 9.425 -1.527 1.00 66.81 107 ILE A CA 1
ATOM 857 C C . ILE A 1 107 ? 23.668 8.650 -0.275 1.00 66.81 107 ILE A C 1
ATOM 859 O O . ILE A 1 107 ? 23.084 7.573 -0.364 1.00 66.81 107 ILE A O 1
ATOM 863 N N . GLN A 1 108 ? 23.966 9.213 0.893 1.00 69.81 108 GLN A N 1
ATOM 864 C CA . GLN A 1 108 ? 23.425 8.692 2.140 1.00 69.81 108 GLN A CA 1
ATOM 865 C C . GLN A 1 108 ? 21.948 9.056 2.228 1.00 69.81 108 GLN A C 1
ATOM 867 O O . GLN A 1 108 ? 21.580 10.230 2.319 1.00 69.81 108 GLN A O 1
ATOM 872 N N . PHE A 1 109 ? 21.100 8.038 2.175 1.00 73.88 109 PHE A N 1
ATOM 873 C CA . PHE A 1 109 ? 19.674 8.210 2.367 1.00 73.88 109 PHE A CA 1
ATOM 874 C C . PHE A 1 109 ? 19.321 8.116 3.849 1.00 73.88 109 PHE A C 1
ATOM 876 O O . PHE A 1 109 ? 19.860 7.253 4.546 1.00 73.88 109 PHE A O 1
ATOM 883 N 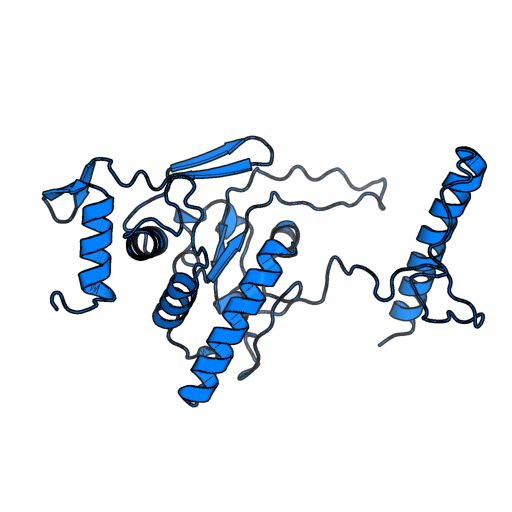N . PRO A 1 110 ? 18.402 8.964 4.345 1.00 76.81 110 PRO A N 1
ATOM 884 C CA . PRO A 1 110 ? 17.825 8.731 5.656 1.00 76.81 110 PRO A CA 1
ATOM 885 C C . PRO A 1 110 ? 17.112 7.368 5.657 1.00 76.81 110 PRO A C 1
ATOM 887 O O . PRO A 1 110 ? 16.537 6.986 4.629 1.00 76.81 110 PRO A O 1
ATOM 890 N N . PRO A 1 111 ? 17.117 6.639 6.786 1.00 78.31 111 PRO A N 1
ATOM 891 C CA . PRO A 1 111 ? 16.277 5.460 6.917 1.00 78.31 111 PRO A CA 1
ATOM 892 C C . PRO A 1 111 ? 14.819 5.873 6.705 1.00 78.31 111 PRO A C 1
ATOM 894 O O . PRO A 1 111 ? 14.368 6.894 7.231 1.00 78.31 111 PRO A O 1
ATOM 897 N N . ILE A 1 112 ? 14.094 5.091 5.909 1.00 81.69 112 ILE A N 1
ATOM 898 C CA . ILE A 1 112 ? 12.663 5.285 5.700 1.00 81.69 112 ILE A CA 1
ATOM 899 C C . ILE A 1 112 ? 11.908 4.117 6.311 1.00 81.69 112 ILE A C 1
ATOM 901 O O . ILE A 1 112 ? 12.258 2.956 6.105 1.00 81.69 112 ILE A O 1
ATOM 905 N N . GLN A 1 113 ? 10.868 4.456 7.064 1.00 83.44 113 GLN A N 1
ATOM 906 C CA . GLN A 1 113 ? 9.933 3.484 7.603 1.00 83.44 113 GLN A CA 1
ATOM 907 C C . GLN A 1 113 ? 9.016 2.980 6.491 1.00 83.44 113 GLN A C 1
ATOM 909 O O . GLN A 1 113 ? 8.879 3.616 5.443 1.00 83.44 113 GLN A O 1
ATOM 914 N N . ALA A 1 114 ? 8.341 1.861 6.740 1.00 87.00 114 ALA A N 1
ATOM 915 C CA . ALA A 1 114 ? 7.315 1.382 5.832 1.00 87.00 114 ALA A CA 1
ATOM 916 C C . ALA A 1 114 ? 6.213 2.447 5.641 1.00 87.00 114 ALA A C 1
ATOM 918 O O . ALA A 1 114 ? 5.692 3.025 6.603 1.00 87.00 114 ALA A O 1
ATOM 919 N N . PHE A 1 115 ? 5.877 2.713 4.385 1.00 89.56 115 PHE A N 1
ATOM 920 C CA . PHE A 1 115 ? 5.065 3.843 3.949 1.00 89.56 115 PHE A CA 1
ATOM 921 C C . PHE A 1 115 ? 3.903 3.379 3.074 1.00 89.56 115 PHE A C 1
ATOM 923 O O . PHE A 1 115 ? 3.938 2.306 2.473 1.00 89.56 115 PHE A O 1
ATOM 930 N N . GLY A 1 116 ? 2.861 4.199 3.003 1.00 92.94 116 GLY A N 1
ATOM 931 C CA . GLY A 1 116 ? 1.707 3.937 2.156 1.00 92.94 116 GLY A CA 1
ATOM 932 C C . GLY A 1 116 ? 1.843 4.581 0.779 1.00 92.94 116 GLY A C 1
ATOM 933 O O . GLY A 1 116 ? 2.436 5.652 0.636 1.00 92.94 116 GLY A O 1
ATOM 934 N N . ILE A 1 117 ? 1.294 3.932 -0.246 1.00 96.75 117 ILE A N 1
ATOM 935 C CA . ILE A 1 117 ? 1.215 4.488 -1.600 1.00 96.75 117 ILE A CA 1
ATOM 936 C C . ILE A 1 117 ? -0.223 4.932 -1.865 1.00 96.75 117 ILE A C 1
ATOM 938 O O . ILE A 1 117 ? -1.106 4.073 -1.918 1.00 96.75 117 ILE A O 1
ATOM 942 N N . PRO A 1 118 ? -0.481 6.239 -2.038 1.00 97.44 118 PRO A N 1
ATOM 943 C CA . PRO A 1 118 ? -1.829 6.757 -2.217 1.00 97.44 118 PRO A CA 1
ATOM 944 C C . PRO A 1 118 ? -2.374 6.449 -3.614 1.00 97.44 118 PRO A C 1
ATOM 946 O O . PRO A 1 118 ? -1.651 6.538 -4.612 1.00 97.44 118 PRO A O 1
ATOM 949 N N . TYR A 1 119 ? -3.671 6.147 -3.700 1.00 98.44 119 TYR A N 1
ATOM 950 C CA . TYR A 1 119 ? -4.355 5.817 -4.957 1.00 98.44 119 TYR A CA 1
ATOM 951 C C . TYR A 1 119 ? -4.184 6.895 -6.041 1.00 98.44 119 TYR A C 1
ATOM 953 O O . TYR A 1 119 ? -4.033 6.600 -7.225 1.00 98.44 119 TYR A O 1
ATOM 961 N N . GLN A 1 120 ? -4.120 8.161 -5.635 1.00 97.88 120 GLN A N 1
ATOM 962 C CA . GLN A 1 120 ? -3.973 9.318 -6.516 1.00 97.88 120 GLN A CA 1
ATOM 963 C C . GLN A 1 120 ? -2.676 9.302 -7.341 1.00 97.88 120 GLN A C 1
ATOM 965 O O . GLN A 1 120 ? -2.617 9.947 -8.389 1.00 97.88 120 GLN A O 1
ATOM 970 N N . THR A 1 121 ? -1.655 8.548 -6.918 1.00 98.25 121 THR A N 1
ATOM 971 C CA . THR A 1 121 ? -0.398 8.392 -7.674 1.00 98.25 121 THR A CA 1
ATOM 972 C C . THR A 1 121 ? -0.560 7.544 -8.939 1.00 98.25 121 THR A C 1
ATOM 974 O O . THR A 1 121 ? 0.291 7.621 -9.828 1.00 98.25 121 THR A O 1
ATOM 977 N N . LEU A 1 122 ? -1.647 6.767 -9.047 1.00 98.38 122 LEU A N 1
ATOM 978 C CA . LEU A 1 122 ? -1.961 5.912 -10.199 1.00 98.38 122 LEU A CA 1
ATOM 979 C C . LEU A 1 122 ? -2.727 6.673 -11.297 1.00 98.38 122 LEU A C 1
ATOM 981 O O . LEU A 1 122 ? -2.847 6.181 -12.419 1.00 98.38 122 LEU A O 1
ATOM 985 N N . LEU A 1 123 ? -3.269 7.853 -10.980 1.00 98.19 123 LEU A N 1
ATOM 986 C CA . LEU A 1 123 ? -4.197 8.600 -11.830 1.00 98.19 123 LEU A CA 1
ATOM 987 C C . LEU A 1 123 ? -3.472 9.735 -12.567 1.00 98.19 123 LEU A C 1
ATOM 989 O O . LEU A 1 123 ? -3.052 10.687 -11.908 1.00 98.19 123 LEU A O 1
ATOM 993 N N . PRO A 1 124 ? -3.330 9.701 -13.905 1.00 97.31 124 PRO A N 1
ATOM 994 C CA . PRO A 1 124 ? -2.740 10.810 -14.653 1.00 97.31 124 PRO A CA 1
ATOM 995 C C . PRO A 1 124 ? -3.582 12.086 -14.526 1.00 97.31 124 PRO A C 1
ATOM 997 O O . PRO A 1 124 ? -4.785 12.067 -14.760 1.00 97.31 124 PRO A O 1
ATOM 1000 N N . ARG A 1 125 ? -2.948 13.230 -14.241 1.00 95.38 125 ARG A N 1
ATOM 1001 C CA . ARG A 1 125 ? -3.652 14.503 -13.982 1.00 95.38 125 ARG A CA 1
ATOM 1002 C C . ARG A 1 125 ? -4.558 14.983 -15.123 1.00 95.38 125 ARG A C 1
ATOM 1004 O O . ARG A 1 125 ? -5.571 15.620 -14.869 1.00 95.38 125 ARG A O 1
ATOM 1011 N N . ASN A 1 126 ? -4.165 14.712 -16.367 1.00 93.88 126 ASN A N 1
ATOM 1012 C CA . ASN A 1 126 ? -4.803 15.265 -17.568 1.00 93.88 126 ASN A CA 1
ATOM 1013 C C . ASN A 1 126 ? -5.425 14.186 -18.470 1.00 93.88 126 ASN A C 1
ATOM 1015 O O . ASN A 1 126 ? -5.755 14.474 -19.619 1.00 93.88 126 ASN A O 1
ATOM 1019 N N . VAL A 1 127 ? -5.516 12.936 -18.001 1.00 94.62 127 VAL A N 1
ATOM 1020 C CA . VAL A 1 127 ? -6.040 11.815 -18.792 1.00 94.62 127 VAL A CA 1
ATOM 1021 C C . VAL A 1 127 ? -6.993 11.005 -17.927 1.00 94.62 127 VAL A C 1
ATOM 1023 O O . VAL A 1 127 ? -6.589 10.404 -16.937 1.00 94.62 127 VAL A O 1
ATOM 1026 N N . GLU A 1 128 ? -8.260 10.984 -18.321 1.00 93.38 128 GLU A N 1
ATOM 1027 C CA . GLU A 1 128 ? -9.301 10.190 -17.668 1.00 93.38 128 GLU A CA 1
ATOM 1028 C C . GLU A 1 128 ? -9.294 8.737 -18.166 1.00 93.38 128 GLU A C 1
ATOM 1030 O O . GLU A 1 128 ? -8.718 8.434 -19.210 1.00 93.38 128 GLU A O 1
ATOM 1035 N N . GLN A 1 129 ? -9.982 7.842 -17.445 1.00 94.12 129 GLN A N 1
ATOM 1036 C CA . GLN A 1 129 ? -10.180 6.432 -17.835 1.00 94.12 129 GLN A CA 1
ATOM 1037 C C . GLN A 1 129 ? -8.888 5.606 -17.987 1.00 94.12 129 GLN A C 1
ATOM 1039 O O . GLN A 1 129 ? -8.900 4.529 -18.580 1.00 94.12 129 GLN A O 1
ATOM 1044 N N . VAL A 1 130 ? -7.774 6.079 -17.425 1.00 95.31 130 VAL A N 1
ATOM 1045 C CA . VAL A 1 130 ? -6.481 5.389 -17.450 1.00 95.31 130 VAL A CA 1
ATOM 1046 C C . VAL A 1 130 ? -5.956 5.249 -16.029 1.00 95.31 130 VAL A C 1
ATOM 1048 O O . VAL A 1 130 ? -5.919 6.217 -15.272 1.00 95.31 130 VAL A O 1
ATOM 1051 N N . LEU A 1 131 ? -5.508 4.042 -15.690 1.00 97.81 131 LEU A N 1
ATOM 1052 C CA . LEU A 1 131 ? -4.694 3.775 -14.510 1.00 97.81 131 LEU A CA 1
ATOM 1053 C C . LEU A 1 131 ? -3.275 3.454 -14.960 1.00 97.81 131 LEU A C 1
ATOM 1055 O O . LEU A 1 131 ? -3.068 2.649 -15.868 1.00 97.81 131 LEU A O 1
ATOM 1059 N N . VAL A 1 132 ? -2.301 4.083 -14.315 1.00 97.19 132 VAL A N 1
ATOM 1060 C CA . VAL A 1 132 ? -0.885 3.784 -14.504 1.00 97.19 132 VAL A CA 1
ATOM 1061 C C . VAL A 1 132 ? -0.364 3.130 -13.238 1.00 97.19 132 VAL A C 1
ATOM 1063 O O . VAL A 1 132 ? -0.596 3.619 -12.139 1.00 97.19 132 VAL A O 1
ATOM 1066 N N . ILE A 1 133 ? 0.341 2.017 -13.403 1.00 95.69 133 ILE A N 1
ATOM 1067 C CA . ILE A 1 133 ? 0.935 1.240 -12.314 1.00 95.69 133 ILE A CA 1
ATOM 1068 C C . ILE A 1 133 ? 2.433 1.042 -12.560 1.00 95.69 133 ILE A C 1
ATOM 1070 O O . ILE A 1 133 ? 2.988 1.523 -13.550 1.00 95.69 133 ILE A O 1
ATOM 1074 N N . GLU A 1 134 ? 3.081 0.302 -11.661 1.00 91.94 134 GLU A N 1
ATOM 1075 C CA . GLU A 1 134 ? 4.489 -0.083 -11.768 1.00 91.94 134 GLU A CA 1
ATOM 1076 C C . GLU A 1 134 ? 5.441 1.129 -11.676 1.00 91.94 134 GLU A C 1
ATOM 1078 O O . GLU A 1 134 ? 5.189 2.058 -10.913 1.00 91.94 134 GLU A O 1
ATOM 1083 N N . LYS A 1 135 ? 6.550 1.153 -12.421 1.00 90.69 135 LYS A N 1
ATOM 1084 C CA . LYS A 1 135 ? 7.602 2.188 -12.360 1.00 90.69 135 LYS A CA 1
ATOM 1085 C C . LYS A 1 135 ? 7.168 3.515 -12.976 1.00 90.69 135 LYS A C 1
ATOM 1087 O O . LYS A 1 135 ? 7.964 4.452 -13.040 1.00 90.69 135 LYS A O 1
ATOM 1092 N N . SER A 1 136 ? 5.934 3.580 -13.471 1.00 94.31 136 SER A N 1
ATOM 1093 C CA . SER A 1 136 ? 5.366 4.742 -14.137 1.00 94.31 136 SER A CA 1
ATOM 1094 C C . SER A 1 136 ? 4.413 5.550 -13.259 1.00 94.31 136 SER A C 1
ATOM 1096 O O . SER A 1 136 ? 3.981 6.609 -13.713 1.00 94.31 136 SER A O 1
ATOM 1098 N N . ILE A 1 137 ? 4.119 5.117 -12.024 1.00 97.19 137 ILE A N 1
ATOM 1099 C CA . ILE A 1 137 ? 3.297 5.890 -11.077 1.00 97.19 137 ILE A CA 1
ATOM 1100 C C . ILE A 1 137 ? 3.924 7.248 -10.736 1.00 97.19 137 ILE A C 1
ATOM 1102 O O . ILE A 1 137 ? 5.124 7.479 -10.921 1.00 97.19 137 ILE A O 1
ATOM 1106 N N . SER A 1 138 ? 3.110 8.158 -10.205 1.00 97.75 138 SER A N 1
ATOM 1107 C CA . SER A 1 138 ? 3.567 9.491 -9.825 1.00 97.75 138 SER A CA 1
ATOM 1108 C C . SER A 1 138 ? 4.290 9.496 -8.479 1.00 97.75 138 SER A C 1
ATOM 1110 O O . SER A 1 138 ? 3.706 9.693 -7.418 1.00 97.75 138 SER A O 1
ATOM 1112 N N . VAL A 1 139 ? 5.601 9.299 -8.526 1.00 96.56 139 VAL A N 1
ATOM 1113 C CA . VAL A 1 139 ? 6.500 9.371 -7.368 1.00 96.56 139 VAL A CA 1
ATOM 1114 C C . VAL A 1 139 ? 7.693 10.264 -7.692 1.00 96.56 139 VAL A C 1
ATOM 1116 O O . VAL A 1 139 ? 8.129 10.367 -8.847 1.00 96.56 139 VAL A O 1
ATOM 1119 N N . SER A 1 140 ? 8.267 10.890 -6.666 1.00 94.12 140 SER A N 1
ATOM 1120 C CA . SER A 1 140 ? 9.568 11.547 -6.810 1.00 94.12 140 SER A CA 1
ATOM 1121 C C . SER A 1 140 ? 10.649 10.539 -7.227 1.00 94.12 140 SER A C 1
ATOM 1123 O O . SER A 1 140 ? 10.549 9.344 -6.941 1.00 94.12 140 SER A O 1
ATOM 1125 N N . GLY A 1 141 ? 11.716 11.016 -7.878 1.00 89.25 141 GLY A N 1
ATOM 1126 C CA . GLY A 1 141 ? 12.826 10.149 -8.292 1.00 89.25 141 GLY A CA 1
ATOM 1127 C C . GLY A 1 141 ? 13.424 9.359 -7.124 1.00 89.25 141 GLY A C 1
ATOM 1128 O O . GLY A 1 141 ? 13.716 8.180 -7.277 1.00 89.25 141 GLY A O 1
ATOM 1129 N N . LEU A 1 142 ? 13.507 9.969 -5.936 1.00 88.75 142 LEU A N 1
ATOM 1130 C CA . LEU A 1 142 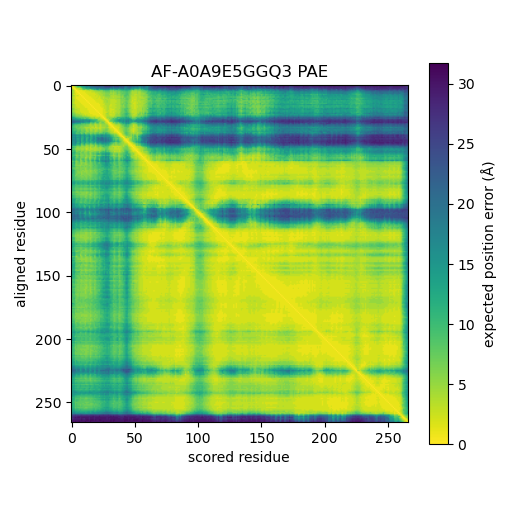? 13.986 9.300 -4.727 1.00 88.75 142 LEU A CA 1
ATOM 1131 C C . LEU A 1 142 ? 13.064 8.145 -4.318 1.00 88.75 142 LEU A C 1
ATOM 1133 O O . LEU A 1 142 ? 13.517 7.006 -4.220 1.00 88.75 142 LEU A O 1
ATOM 1137 N N . VAL A 1 143 ? 11.763 8.404 -4.184 1.00 92.44 143 VAL A N 1
ATOM 1138 C CA . VAL A 1 143 ? 10.768 7.398 -3.766 1.00 92.44 143 VAL A CA 1
ATOM 1139 C C . VAL A 1 143 ? 10.591 6.274 -4.796 1.00 92.44 143 VAL A C 1
ATOM 1141 O O . VAL A 1 143 ? 10.277 5.139 -4.429 1.00 92.44 143 VAL A O 1
ATOM 1144 N N . ASN A 1 144 ? 10.875 6.528 -6.079 1.00 91.38 144 ASN A N 1
ATOM 1145 C CA . ASN A 1 144 ? 10.911 5.479 -7.104 1.00 91.38 144 ASN A CA 1
ATOM 1146 C C . ASN A 1 144 ? 11.896 4.348 -6.757 1.00 91.38 144 ASN A C 1
ATOM 1148 O O . ASN A 1 144 ? 11.664 3.199 -7.120 1.00 91.38 144 ASN A O 1
ATOM 1152 N N . GLY A 1 145 ? 12.977 4.655 -6.028 1.00 87.94 145 GLY A N 1
ATOM 1153 C CA . GLY A 1 145 ? 13.954 3.667 -5.564 1.00 87.94 145 GLY A CA 1
ATOM 1154 C C . GLY A 1 145 ? 13.338 2.560 -4.703 1.00 87.94 145 GLY A C 1
ATOM 1155 O O . GLY A 1 145 ? 13.756 1.412 -4.830 1.00 87.94 145 GLY A O 1
ATOM 1156 N N . ALA A 1 146 ? 12.317 2.897 -3.908 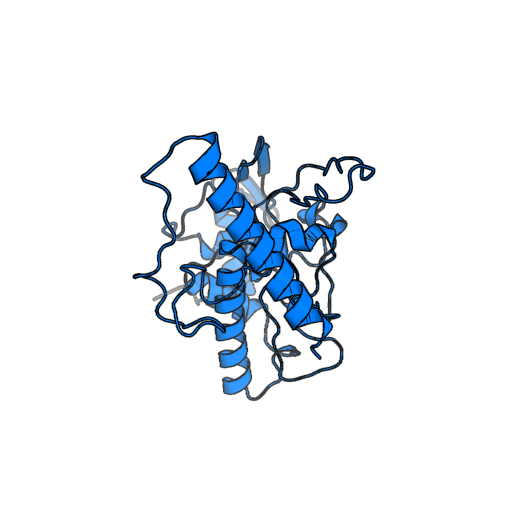1.00 89.69 146 ALA A N 1
ATOM 1157 C CA . ALA A 1 146 ? 11.629 1.982 -2.997 1.00 89.69 146 ALA A CA 1
ATOM 1158 C C . ALA A 1 146 ? 10.317 1.416 -3.576 1.00 89.69 146 ALA A C 1
ATOM 1160 O O . ALA A 1 146 ? 9.983 0.256 -3.354 1.00 89.69 146 ALA A O 1
ATOM 1161 N N . THR A 1 147 ? 9.582 2.199 -4.371 1.00 93.25 147 THR A N 1
ATOM 1162 C CA . THR A 1 147 ? 8.276 1.780 -4.928 1.00 93.25 147 THR A CA 1
ATOM 1163 C C . THR A 1 147 ? 8.377 0.843 -6.136 1.00 93.25 147 THR A C 1
ATOM 1165 O O . THR A 1 147 ? 7.424 0.137 -6.448 1.00 93.25 147 THR A O 1
ATOM 1168 N N . ARG A 1 148 ? 9.532 0.777 -6.812 1.00 90.75 148 ARG A N 1
ATOM 1169 C CA . ARG A 1 148 ? 9.737 -0.068 -8.008 1.00 90.75 148 ARG A CA 1
ATOM 1170 C C . ARG A 1 148 ? 9.895 -1.569 -7.738 1.00 90.75 148 ARG A C 1
ATOM 1172 O O . ARG A 1 148 ? 10.135 -2.325 -8.682 1.00 90.75 148 ARG A O 1
ATOM 1179 N N . LEU A 1 149 ? 9.883 -1.997 -6.477 1.00 89.50 149 LEU A N 1
ATOM 1180 C CA . LEU A 1 149 ? 10.104 -3.396 -6.120 1.00 89.50 149 LEU A CA 1
ATOM 1181 C C . LEU A 1 149 ? 8.882 -4.264 -6.399 1.00 89.50 149 LEU A C 1
ATOM 1183 O O . LEU A 1 149 ? 7.744 -3.826 -6.253 1.00 89.50 149 LEU A O 1
ATOM 1187 N N . GLN A 1 150 ? 9.129 -5.530 -6.736 1.00 91.38 150 GLN A N 1
ATOM 1188 C CA . GLN A 1 150 ? 8.079 -6.470 -7.126 1.00 91.38 150 GLN A CA 1
ATOM 1189 C C . GLN A 1 150 ? 6.932 -6.592 -6.102 1.00 91.38 150 GLN A C 1
ATOM 1191 O O . GLN A 1 150 ? 5.784 -6.560 -6.541 1.00 91.38 150 GLN A O 1
ATOM 1196 N N . PRO A 1 151 ? 7.176 -6.643 -4.773 1.00 91.69 151 PRO A N 1
ATOM 1197 C CA . PRO A 1 151 ? 6.090 -6.701 -3.791 1.00 91.69 151 PRO A CA 1
ATOM 1198 C C . PRO A 1 151 ? 5.164 -5.482 -3.843 1.00 91.69 151 PRO A C 1
ATOM 1200 O O . PRO A 1 151 ? 3.951 -5.614 -3.700 1.00 91.69 151 PRO A O 1
ATOM 1203 N N . VAL A 1 152 ? 5.716 -4.294 -4.093 1.00 94.31 152 VAL A N 1
ATOM 1204 C CA . VAL A 1 152 ? 4.929 -3.068 -4.263 1.00 94.31 152 VAL A CA 1
ATOM 1205 C C . VAL A 1 152 ? 4.162 -3.116 -5.579 1.00 94.31 152 VAL A C 1
ATOM 1207 O O . VAL A 1 152 ? 2.953 -2.911 -5.605 1.00 94.31 152 VAL A O 1
ATOM 1210 N N . VAL A 1 153 ? 4.846 -3.445 -6.676 1.00 94.81 153 VAL A N 1
ATOM 1211 C CA . VAL A 1 153 ? 4.245 -3.509 -8.015 1.00 94.81 153 VAL A CA 1
ATOM 1212 C C . VAL A 1 153 ? 3.067 -4.487 -8.062 1.00 94.81 153 VAL A C 1
ATOM 1214 O O . VAL A 1 153 ? 2.048 -4.181 -8.681 1.00 94.81 153 VAL A O 1
ATOM 1217 N N . MET A 1 154 ? 3.167 -5.630 -7.379 1.00 96.19 154 MET A N 1
ATOM 1218 C CA . MET A 1 154 ? 2.077 -6.605 -7.282 1.00 96.19 154 MET A CA 1
ATOM 1219 C C . MET A 1 154 ? 0.851 -6.038 -6.557 1.00 96.19 154 MET A C 1
ATOM 1221 O O . MET A 1 154 ? -0.263 -6.188 -7.058 1.00 96.19 154 MET A O 1
ATOM 1225 N N . GLN A 1 155 ? 1.044 -5.332 -5.438 1.00 97.38 155 GLN A N 1
ATOM 1226 C CA . GLN A 1 155 ? -0.051 -4.663 -4.722 1.00 97.38 155 GLN A CA 1
ATOM 1227 C C . GLN A 1 155 ? -0.722 -3.587 -5.588 1.00 97.38 155 GLN A C 1
ATOM 1229 O O . GLN A 1 155 ? -1.947 -3.505 -5.643 1.00 97.38 155 GLN A O 1
ATOM 1234 N N . LEU A 1 156 ? 0.066 -2.798 -6.328 1.00 97.75 156 LEU A N 1
ATOM 1235 C CA . LEU A 1 156 ? -0.471 -1.793 -7.252 1.00 97.75 156 LEU A CA 1
ATOM 1236 C C . LEU A 1 156 ? -1.301 -2.431 -8.372 1.00 97.75 156 LEU A C 1
ATOM 1238 O O . LEU A 1 156 ? -2.349 -1.897 -8.728 1.00 97.75 156 LEU A O 1
ATOM 1242 N N . GLY A 1 157 ? -0.862 -3.575 -8.905 1.00 97.94 157 GLY A N 1
ATOM 1243 C CA . GLY A 1 157 ? -1.623 -4.344 -9.891 1.00 97.94 157 GLY A CA 1
ATOM 1244 C C . GLY A 1 157 ? -2.948 -4.871 -9.333 1.00 97.94 157 GLY A C 1
ATOM 1245 O O . GLY A 1 157 ? -3.983 -4.729 -9.984 1.00 97.94 157 GLY A O 1
ATOM 1246 N N . HIS A 1 158 ? -2.934 -5.414 -8.111 1.00 98.12 158 HIS A N 1
ATOM 1247 C CA . HIS A 1 158 ? -4.140 -5.874 -7.410 1.00 98.12 158 HIS A CA 1
ATOM 1248 C C . HIS A 1 158 ? -5.142 -4.733 -7.204 1.00 98.12 158 HIS A C 1
ATOM 1250 O O . HIS A 1 158 ? -6.298 -4.841 -7.618 1.00 98.12 158 HIS A O 1
ATOM 1256 N N . CYS A 1 159 ? -4.674 -3.605 -6.669 1.00 98.31 159 CYS A N 1
ATOM 1257 C CA . CYS A 1 159 ? -5.468 -2.392 -6.491 1.00 98.31 159 CYS A CA 1
ATOM 1258 C C . CYS A 1 159 ? -6.045 -1.871 -7.812 1.00 98.31 159 CYS A C 1
ATOM 1260 O O . CYS A 1 159 ? -7.248 -1.625 -7.903 1.00 98.31 159 CYS A O 1
ATOM 1262 N N . ALA A 1 160 ? -5.223 -1.747 -8.857 1.00 98.31 160 ALA A N 1
ATOM 1263 C CA . ALA A 1 160 ? -5.679 -1.249 -10.149 1.00 98.31 160 ALA A CA 1
ATOM 1264 C C . ALA A 1 160 ? -6.737 -2.159 -10.788 1.00 98.31 160 ALA A C 1
ATOM 1266 O O . ALA A 1 160 ? -7.682 -1.650 -11.389 1.00 98.31 160 ALA A O 1
ATOM 1267 N N . GLY A 1 161 ? -6.619 -3.480 -10.622 1.00 98.25 161 GLY A N 1
ATOM 1268 C CA . GLY A 1 161 ? -7.625 -4.437 -11.081 1.00 98.25 161 GLY A CA 1
ATOM 1269 C C . GLY A 1 161 ? -8.984 -4.228 -10.409 1.00 98.25 161 GLY A C 1
ATOM 1270 O O . GLY A 1 161 ? -9.998 -4.114 -11.100 1.00 98.25 161 GLY A O 1
ATOM 1271 N N . ILE A 1 162 ? -9.007 -4.105 -9.076 1.00 98.38 162 ILE A N 1
ATOM 1272 C CA . ILE A 1 162 ? -10.242 -3.831 -8.320 1.00 98.38 162 ILE A CA 1
ATOM 1273 C C . ILE A 1 162 ? -10.816 -2.467 -8.713 1.00 98.38 162 ILE A C 1
ATOM 1275 O O . ILE A 1 162 ? -12.000 -2.362 -9.026 1.00 98.38 162 ILE A O 1
ATOM 1279 N N . ALA A 1 163 ? -9.979 -1.431 -8.750 1.00 98.44 163 ALA A N 1
ATOM 1280 C CA . ALA A 1 163 ? -10.386 -0.077 -9.104 1.00 98.44 163 ALA A CA 1
ATOM 1281 C C . ALA A 1 163 ? -11.002 0.002 -10.509 1.00 98.44 163 ALA A C 1
ATOM 1283 O O . ALA A 1 163 ? -12.031 0.649 -10.699 1.00 98.44 163 ALA A O 1
ATOM 1284 N N . ALA A 1 164 ? -10.403 -0.679 -11.490 1.00 98.31 164 ALA A N 1
ATOM 1285 C CA . ALA A 1 164 ? -10.939 -0.757 -12.845 1.00 98.31 164 ALA A CA 1
ATOM 1286 C C . ALA A 1 164 ? -12.290 -1.488 -12.879 1.00 98.31 164 ALA A C 1
ATOM 1288 O O . ALA A 1 164 ? -13.218 -1.021 -13.540 1.00 98.31 164 ALA A O 1
ATOM 1289 N N . ALA A 1 165 ? -12.427 -2.596 -12.142 1.00 98.25 165 ALA A N 1
ATOM 1290 C CA . ALA A 1 165 ? -13.688 -3.328 -12.047 1.00 98.25 165 ALA A CA 1
ATOM 1291 C C . ALA A 1 165 ? -14.807 -2.467 -11.434 1.00 98.25 165 ALA A C 1
ATOM 1293 O O . ALA A 1 165 ? -15.895 -2.398 -12.006 1.00 98.25 165 ALA A O 1
ATOM 1294 N N . MET A 1 166 ? -14.524 -1.760 -10.334 1.00 98.06 166 MET A N 1
ATOM 1295 C CA . MET A 1 166 ? -15.463 -0.821 -9.704 1.00 98.06 166 MET A CA 1
ATOM 1296 C C . MET A 1 166 ? -15.874 0.295 -10.671 1.00 98.06 166 MET A C 1
ATOM 1298 O O . MET A 1 166 ? -17.062 0.534 -10.872 1.00 98.06 166 MET A O 1
ATOM 1302 N N . ALA A 1 167 ? -14.902 0.929 -11.336 1.00 98.06 167 ALA A N 1
ATOM 1303 C CA . ALA A 1 167 ? -15.153 2.006 -12.293 1.00 98.06 167 ALA A CA 1
ATOM 1304 C C . ALA A 1 167 ? -16.079 1.561 -13.442 1.00 98.06 167 ALA A C 1
ATOM 1306 O O . ALA A 1 167 ? -17.024 2.270 -13.793 1.00 98.06 167 ALA A O 1
ATOM 1307 N N . VAL A 1 168 ? -15.856 0.360 -13.991 1.00 98.12 168 VAL A N 1
ATOM 1308 C CA . VAL A 1 168 ? -16.707 -0.214 -15.047 1.00 98.12 168 VAL A CA 1
ATOM 1309 C C . VAL A 1 168 ? -18.115 -0.525 -14.535 1.00 98.12 168 VAL A C 1
ATOM 1311 O O . VAL A 1 168 ? -19.089 -0.193 -15.212 1.00 98.12 168 VAL A O 1
ATOM 1314 N N . GLN A 1 169 ? -18.242 -1.139 -13.355 1.00 98.00 169 GLN A N 1
ATOM 1315 C CA . GLN A 1 169 ? -19.538 -1.498 -12.765 1.00 98.00 169 GLN A CA 1
ATOM 1316 C C . GLN A 1 169 ? -20.397 -0.266 -12.462 1.00 98.00 169 GLN A C 1
ATOM 1318 O O . GLN A 1 169 ? -21.589 -0.247 -12.768 1.00 98.00 169 GLN A O 1
ATOM 1323 N N . GLU A 1 170 ? -19.781 0.779 -11.915 1.00 97.44 170 GLU A N 1
ATOM 1324 C CA . GLU A 1 170 ? -20.442 2.036 -11.558 1.00 97.44 170 GLU A CA 1
ATOM 1325 C C . GLU A 1 170 ? -20.586 2.997 -12.754 1.00 97.44 170 GLU A C 1
ATOM 1327 O O . GLU A 1 170 ? -21.281 4.007 -12.652 1.00 97.44 170 GLU A O 1
ATOM 1332 N N . LYS A 1 171 ? -19.979 2.675 -13.908 1.00 97.38 171 LYS A N 1
ATOM 1333 C CA . LYS A 1 171 ? -19.928 3.519 -15.120 1.00 97.38 171 LYS A CA 1
ATOM 1334 C C . LYS A 1 171 ? -19.346 4.911 -14.850 1.00 97.38 171 LYS A C 1
ATOM 1336 O O . LYS A 1 171 ? -19.846 5.919 -15.352 1.00 97.38 171 LYS A O 1
ATOM 1341 N N . ILE A 1 172 ? -18.271 4.957 -14.073 1.00 97.25 172 ILE A N 1
ATOM 1342 C CA . ILE A 1 172 ? -17.554 6.181 -13.704 1.00 97.25 172 ILE A CA 1
ATOM 1343 C C . ILE A 1 172 ? -16.082 6.097 -14.115 1.00 97.25 172 ILE A C 1
ATOM 1345 O O . ILE A 1 172 ? -15.560 5.027 -14.416 1.00 97.25 172 ILE A O 1
ATOM 1349 N N . SER A 1 173 ? -15.387 7.237 -14.129 1.00 96.81 173 SER A N 1
ATOM 1350 C CA . SER A 1 173 ? -13.929 7.249 -14.309 1.00 96.81 173 SER A CA 1
ATOM 1351 C C . SER A 1 173 ? -13.228 6.673 -13.067 1.00 96.81 173 SER A C 1
ATOM 1353 O O . SER A 1 173 ? -13.713 6.910 -11.957 1.00 96.81 173 SER A O 1
ATOM 1355 N N . PRO A 1 174 ? -12.060 6.008 -13.197 1.00 97.31 174 PRO A N 1
ATOM 1356 C CA . PRO A 1 174 ? -11.249 5.587 -12.052 1.00 97.31 174 PRO A CA 1
ATOM 1357 C C . PRO A 1 174 ? -10.950 6.722 -11.062 1.00 97.31 174 PRO A C 1
ATOM 1359 O O . PRO A 1 174 ? -10.889 6.499 -9.861 1.00 97.31 174 PRO A O 1
ATOM 1362 N N . SER A 1 175 ? -10.857 7.969 -11.537 1.00 96.75 175 SER A N 1
ATOM 1363 C CA . SER A 1 175 ? -10.663 9.157 -10.691 1.00 96.75 175 SER A CA 1
ATOM 1364 C C . SER A 1 175 ? -11.838 9.471 -9.751 1.00 96.75 175 SER A C 1
ATOM 1366 O O . SER A 1 175 ? -11.708 10.319 -8.868 1.00 96.75 175 SER A O 1
ATOM 1368 N N . LYS A 1 176 ? -12.992 8.822 -9.942 1.00 96.88 176 LYS A N 1
ATOM 1369 C CA . LYS A 1 176 ? -14.240 9.060 -9.202 1.00 96.88 176 LYS A CA 1
ATOM 1370 C C . LYS A 1 176 ? -14.629 7.928 -8.259 1.00 96.88 176 LYS A C 1
ATOM 1372 O O . LYS A 1 176 ? -15.634 8.069 -7.567 1.00 96.88 176 LYS A O 1
ATOM 1377 N N . ILE A 1 177 ? -13.872 6.831 -8.221 1.00 97.00 177 ILE A N 1
ATOM 1378 C CA . ILE A 1 177 ? -14.210 5.707 -7.346 1.00 97.00 177 ILE A CA 1
ATOM 1379 C C . ILE A 1 177 ? -14.144 6.116 -5.874 1.00 97.00 177 ILE A C 1
ATOM 1381 O O . ILE A 1 177 ? -13.342 6.960 -5.463 1.00 97.00 177 ILE A O 1
ATOM 1385 N N . ASN A 1 178 ? -14.957 5.460 -5.053 1.00 96.62 178 ASN A N 1
ATOM 1386 C CA . ASN A 1 178 ? -14.879 5.618 -3.612 1.00 96.62 178 ASN A CA 1
ATOM 1387 C C . ASN A 1 178 ? -13.642 4.881 -3.066 1.00 96.62 178 ASN A C 1
ATOM 1389 O O . ASN A 1 178 ? -13.643 3.656 -2.934 1.00 96.62 178 ASN A O 1
ATOM 1393 N N . ILE A 1 179 ? -12.600 5.636 -2.706 1.00 96.69 179 ILE A N 1
ATOM 1394 C CA . ILE A 1 179 ? -11.329 5.089 -2.202 1.00 96.69 179 ILE A CA 1
ATOM 1395 C C . ILE A 1 179 ? -11.537 4.240 -0.939 1.00 96.69 179 ILE A C 1
ATOM 1397 O O . ILE A 1 179 ? -10.900 3.202 -0.799 1.00 96.69 179 ILE A O 1
ATOM 1401 N N . LYS A 1 180 ? -12.479 4.603 -0.059 1.00 95.44 180 LYS A N 1
ATOM 1402 C CA . LYS A 1 180 ? -12.784 3.812 1.145 1.00 95.44 180 LYS A CA 1
ATOM 1403 C C . LYS A 1 180 ? -13.377 2.448 0.800 1.00 95.44 180 LYS A C 1
ATOM 1405 O O . LYS A 1 180 ? -13.035 1.454 1.433 1.00 95.44 180 LYS A O 1
ATOM 1410 N N . ALA A 1 181 ? -14.236 2.389 -0.218 1.00 96.38 181 ALA A N 1
ATOM 1411 C CA . ALA A 1 181 ? -14.783 1.126 -0.710 1.00 96.38 181 ALA A CA 1
ATOM 1412 C C . ALA A 1 181 ? -13.697 0.266 -1.380 1.00 96.38 181 ALA A C 1
ATOM 1414 O O . ALA A 1 181 ? -13.648 -0.941 -1.152 1.00 96.38 181 ALA A O 1
ATOM 1415 N N . LEU A 1 182 ? -12.780 0.887 -2.133 1.00 98.06 182 LEU A N 1
ATOM 1416 C CA . LEU A 1 182 ? -11.613 0.209 -2.706 1.00 98.06 182 LEU A CA 1
ATOM 1417 C C . LEU A 1 182 ? -10.704 -0.377 -1.614 1.00 98.06 182 LEU A C 1
ATOM 1419 O O . LEU A 1 182 ? -10.356 -1.552 -1.669 1.00 98.06 182 LEU A O 1
ATOM 1423 N N . GLN A 1 183 ? -10.349 0.422 -0.608 1.00 97.88 183 GLN A N 1
ATOM 1424 C CA . GLN A 1 183 ? -9.536 0.004 0.537 1.00 97.88 183 GLN A CA 1
ATOM 1425 C C . GLN A 1 183 ? -10.190 -1.148 1.304 1.00 97.88 183 GLN A C 1
ATOM 1427 O O . GLN A 1 183 ? -9.528 -2.128 1.632 1.00 97.88 183 GLN A O 1
ATOM 1432 N N . TYR A 1 184 ? -11.501 -1.074 1.538 1.00 96.88 184 TYR A N 1
ATOM 1433 C CA . TYR A 1 184 ? -12.237 -2.162 2.171 1.00 96.88 184 TYR A CA 1
ATOM 1434 C C . TYR A 1 184 ? -12.220 -3.444 1.322 1.00 96.88 184 TYR A C 1
ATOM 1436 O O . TYR A 1 184 ? -11.934 -4.515 1.848 1.00 96.88 184 TYR A O 1
ATOM 1444 N N . SER A 1 185 ? -12.426 -3.336 0.005 1.00 97.19 185 SER A N 1
ATOM 1445 C CA . SER A 1 185 ? -12.357 -4.475 -0.926 1.00 97.19 185 SER A CA 1
ATOM 1446 C C . SER A 1 185 ? -10.964 -5.118 -0.979 1.00 97.19 185 SER A C 1
ATOM 1448 O O . SER A 1 185 ? -10.845 -6.342 -1.032 1.00 97.19 185 SER A O 1
ATOM 1450 N N . LEU A 1 186 ? -9.903 -4.307 -0.906 1.00 98.19 186 LEU A N 1
ATOM 1451 C CA . LEU A 1 186 ? -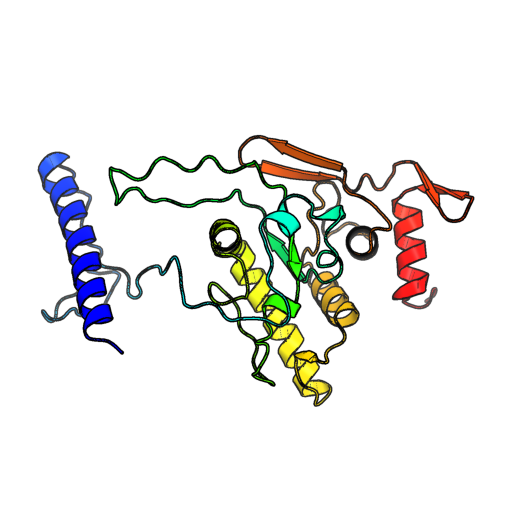8.519 -4.776 -0.789 1.00 98.19 186 LEU A CA 1
ATOM 1452 C C . LEU A 1 186 ? -8.306 -5.578 0.503 1.00 98.19 186 LEU A C 1
ATOM 1454 O O . LEU A 1 186 ? -7.782 -6.690 0.460 1.00 98.19 186 LEU A O 1
ATOM 1458 N N . LEU A 1 187 ? -8.759 -5.046 1.640 1.00 97.44 187 LEU A N 1
ATOM 1459 C CA . LEU A 1 187 ? -8.643 -5.704 2.945 1.00 97.44 187 LEU A CA 1
ATOM 1460 C C . LEU A 1 187 ? -9.435 -7.018 3.014 1.00 97.44 187 LEU A C 1
ATOM 1462 O O . LEU A 1 187 ? -8.942 -7.996 3.567 1.00 97.44 187 LEU A O 1
ATOM 1466 N N . GLN A 1 188 ? -10.624 -7.078 2.405 1.00 96.25 188 GLN A N 1
ATOM 1467 C CA . GLN A 1 188 ? -11.405 -8.319 2.272 1.00 96.25 188 GLN A CA 1
ATOM 1468 C C . GLN A 1 188 ? -10.685 -9.401 1.452 1.00 96.25 188 GLN A C 1
ATOM 1470 O O . GLN A 1 188 ? -11.030 -10.577 1.542 1.00 96.25 188 GLN A O 1
ATOM 1475 N N . GLN A 1 189 ? -9.689 -9.010 0.656 1.00 96.88 189 GLN A N 1
ATOM 1476 C CA . GLN A 1 189 ? -8.826 -9.897 -0.121 1.00 96.88 189 GLN A CA 1
ATOM 1477 C C . GLN A 1 189 ? -7.437 -10.053 0.519 1.00 96.88 189 GLN A C 1
ATOM 1479 O O . GLN A 1 189 ? -6.472 -10.371 -0.174 1.00 96.88 189 GLN A O 1
ATOM 1484 N N . ASN A 1 190 ? -7.335 -9.834 1.835 1.00 94.88 190 ASN A N 1
ATOM 1485 C CA . ASN A 1 190 ? -6.122 -9.989 2.644 1.00 94.88 190 ASN A CA 1
ATOM 1486 C C . ASN A 1 190 ? -4.945 -9.090 2.221 1.00 94.88 190 ASN A C 1
ATOM 1488 O O . ASN A 1 190 ? -3.792 -9.386 2.542 1.00 94.88 190 ASN A O 1
ATOM 1492 N N . ALA A 1 191 ? -5.202 -7.992 1.503 1.00 95.69 191 ALA A N 1
ATOM 1493 C CA . ALA A 1 191 ? -4.168 -7.000 1.235 1.00 95.69 191 ALA A CA 1
ATOM 1494 C C . ALA A 1 191 ? -3.836 -6.217 2.513 1.00 95.69 191 ALA A C 1
ATOM 1496 O O . ALA A 1 191 ? -4.710 -5.956 3.334 1.00 95.69 191 ALA A O 1
ATOM 1497 N N . TYR A 1 192 ? -2.585 -5.786 2.656 1.00 94.25 192 TYR A N 1
ATOM 1498 C CA . TYR A 1 192 ? -2.184 -4.839 3.695 1.00 94.25 192 TYR A CA 1
ATOM 1499 C C . TYR A 1 192 ? -2.273 -3.410 3.151 1.00 94.25 192 TYR A C 1
ATOM 1501 O O . TYR A 1 192 ? -1.790 -3.131 2.054 1.00 94.25 192 TYR A O 1
ATOM 1509 N N . LEU A 1 193 ? -2.849 -2.493 3.930 1.00 94.81 193 LEU A N 1
ATOM 1510 C CA . LEU A 1 193 ? -2.834 -1.053 3.637 1.00 94.81 193 LEU A CA 1
ATOM 1511 C C . LEU A 1 193 ? -1.827 -0.306 4.514 1.00 94.81 193 LEU A C 1
ATOM 1513 O O . LEU A 1 193 ? -1.325 0.749 4.128 1.00 94.81 193 LEU A O 1
ATOM 1517 N N . VAL A 1 194 ? -1.517 -0.874 5.680 1.00 92.50 194 VAL A N 1
ATOM 1518 C CA . VAL A 1 194 ? -0.514 -0.392 6.629 1.00 92.50 194 VAL A CA 1
ATOM 1519 C C . VAL A 1 194 ? 0.294 -1.568 7.212 1.00 92.50 194 VAL A C 1
ATOM 1521 O O . VAL A 1 194 ? -0.232 -2.675 7.347 1.00 92.50 194 VAL A O 1
ATOM 1524 N N . PRO A 1 195 ? 1.574 -1.368 7.569 1.00 87.38 195 PRO A N 1
ATOM 1525 C CA . PRO A 1 195 ? 2.460 -2.432 8.047 1.00 87.38 195 PRO A CA 1
ATOM 1526 C C . PRO A 1 195 ? 2.206 -2.763 9.531 1.00 87.38 195 PRO A C 1
ATOM 1528 O O . PRO A 1 195 ? 2.806 -2.149 10.412 1.00 87.38 195 PRO A O 1
ATOM 1531 N N . THR A 1 196 ? 1.330 -3.731 9.821 1.00 91.25 196 THR A N 1
ATOM 1532 C CA . THR A 1 196 ? 1.053 -4.221 11.189 1.00 91.25 196 THR A CA 1
ATOM 1533 C C . THR A 1 196 ? 1.736 -5.565 11.440 1.00 91.25 196 THR A C 1
ATOM 1535 O O . THR A 1 196 ? 1.265 -6.605 10.989 1.00 91.25 196 THR A O 1
ATOM 1538 N N . HIS A 1 197 ? 2.861 -5.551 12.151 1.00 91.88 197 HIS A N 1
ATOM 1539 C CA . HIS A 1 197 ? 3.680 -6.730 12.444 1.00 91.88 197 HIS A CA 1
ATOM 1540 C C . HIS A 1 197 ? 3.057 -7.652 13.503 1.00 91.88 197 HIS A C 1
ATOM 1542 O O . HIS A 1 197 ? 3.274 -8.858 13.476 1.00 91.88 197 HIS A O 1
ATOM 1548 N N . ASP A 1 198 ? 2.292 -7.084 14.433 1.00 95.19 198 ASP A N 1
ATOM 1549 C CA . ASP A 1 198 ? 1.660 -7.751 15.576 1.00 95.19 198 ASP A CA 1
ATOM 1550 C C . ASP A 1 198 ? 0.185 -8.118 15.348 1.00 95.19 198 ASP A C 1
ATOM 1552 O O . ASP A 1 198 ? -0.480 -8.591 16.267 1.00 95.19 198 ASP A O 1
ATOM 1556 N N . VAL A 1 199 ? -0.327 -7.917 14.130 1.00 96.06 199 VAL A N 1
ATOM 1557 C CA . VAL A 1 199 ? -1.701 -8.256 13.735 1.00 96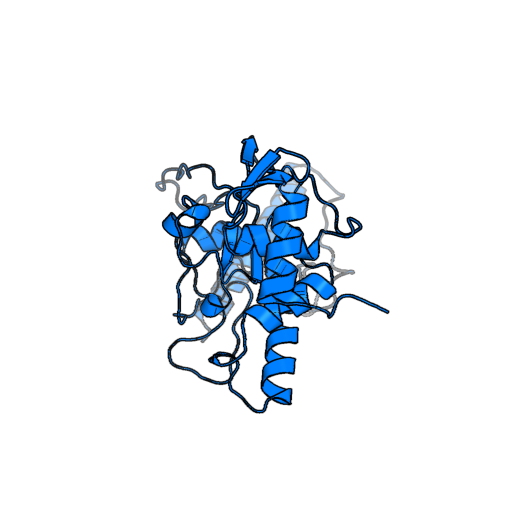.06 199 VAL A CA 1
ATOM 1558 C C . VAL A 1 199 ? -1.650 -9.020 12.415 1.00 96.06 199 VAL A C 1
ATOM 1560 O O . VAL A 1 199 ? -1.305 -8.454 11.373 1.00 96.06 199 VAL A O 1
ATOM 1563 N N . SER A 1 200 ? -1.957 -10.318 12.463 1.00 95.44 200 SER A N 1
ATOM 1564 C CA . SER A 1 200 ? -1.992 -11.186 11.282 1.00 95.44 200 SER A CA 1
ATOM 1565 C C . SER A 1 200 ? -3.301 -11.030 10.503 1.00 95.44 200 SER A C 1
ATOM 1567 O O . SER A 1 200 ? -4.291 -10.531 11.031 1.00 95.44 200 SER A O 1
ATOM 1569 N N . ILE A 1 201 ? -3.321 -11.499 9.251 1.00 95.44 201 ILE A N 1
ATOM 1570 C CA . ILE A 1 201 ? -4.538 -11.538 8.418 1.00 95.44 201 ILE A CA 1
ATOM 1571 C C . ILE A 1 201 ? -5.648 -12.431 8.996 1.00 95.44 201 ILE A C 1
ATOM 1573 O O . ILE A 1 201 ? -6.814 -12.232 8.674 1.00 95.44 201 ILE A O 1
ATOM 1577 N N . ASP A 1 202 ? -5.290 -13.393 9.851 1.00 96.00 202 ASP A N 1
ATOM 1578 C CA . ASP A 1 202 ? -6.236 -14.298 10.514 1.00 96.00 202 ASP A CA 1
ATOM 1579 C C . ASP A 1 202 ? -6.844 -13.688 11.789 1.00 96.00 202 ASP A C 1
ATOM 1581 O O . ASP A 1 202 ? -7.756 -14.268 12.383 1.00 96.00 202 ASP A O 1
ATOM 1585 N N . ASP A 1 203 ? -6.340 -12.533 12.241 1.00 96.56 203 ASP A N 1
ATOM 1586 C CA . ASP A 1 203 ? -6.924 -11.820 13.372 1.00 96.56 203 ASP A CA 1
ATOM 1587 C C . ASP A 1 203 ? -8.338 -11.332 12.987 1.00 96.56 203 ASP A C 1
ATOM 1589 O O . ASP A 1 203 ? -8.500 -10.657 11.964 1.00 96.56 203 ASP A O 1
ATOM 1593 N N . PRO A 1 204 ? -9.380 -11.619 13.792 1.00 95.44 204 PRO A N 1
ATOM 1594 C CA . PRO A 1 204 ? -10.751 -11.206 13.484 1.00 95.44 204 PRO A CA 1
ATOM 1595 C C . PRO A 1 204 ? -10.923 -9.682 13.367 1.00 95.44 204 PRO A C 1
ATOM 1597 O O . PRO A 1 204 ? -11.877 -9.219 12.743 1.00 95.44 204 PRO A O 1
ATOM 1600 N N . ASP A 1 205 ? -10.005 -8.899 13.939 1.00 96.69 205 ASP A N 1
ATOM 1601 C CA . ASP A 1 205 ? -9.987 -7.442 13.855 1.00 96.69 205 ASP A CA 1
ATOM 1602 C C . ASP A 1 205 ? -8.929 -6.901 12.885 1.00 96.69 205 ASP A C 1
ATOM 1604 O O . ASP A 1 205 ? -8.684 -5.693 12.886 1.00 96.69 205 ASP A O 1
ATOM 1608 N N . PHE A 1 206 ? -8.342 -7.741 12.022 1.00 97.50 206 PHE A N 1
ATOM 1609 C CA . PHE A 1 206 ? -7.381 -7.314 11.000 1.00 97.50 206 PHE A CA 1
ATOM 1610 C C . PHE A 1 206 ? -7.898 -6.108 10.202 1.00 97.50 206 PHE A C 1
ATOM 1612 O O . PHE A 1 206 ? -7.251 -5.060 10.151 1.00 97.50 206 PHE A O 1
ATOM 1619 N N . ILE A 1 207 ? -9.109 -6.216 9.645 1.00 97.25 207 ILE A N 1
ATOM 1620 C CA . ILE A 1 207 ? -9.732 -5.151 8.847 1.00 97.25 207 ILE A CA 1
ATOM 1621 C C . ILE A 1 207 ? -10.026 -3.895 9.696 1.00 97.25 207 ILE A C 1
ATOM 1623 O O . ILE A 1 207 ? -9.578 -2.811 9.302 1.00 97.25 207 ILE A O 1
ATOM 1627 N N . PRO A 1 208 ? -10.734 -3.981 10.847 1.00 97.25 208 PRO A N 1
ATOM 1628 C CA . PRO A 1 208 ? -10.916 -2.837 11.741 1.00 97.25 208 PRO A CA 1
ATOM 1629 C C . PRO A 1 208 ? -9.614 -2.122 12.109 1.00 97.25 208 PRO A C 1
ATOM 1631 O O . PRO A 1 208 ? -9.558 -0.895 12.038 1.00 97.25 208 PRO A O 1
ATOM 1634 N N . ILE A 1 209 ? -8.565 -2.865 12.473 1.00 97.44 209 ILE A N 1
ATOM 1635 C CA . ILE A 1 209 ? -7.282 -2.298 12.901 1.00 97.44 209 ILE A CA 1
ATOM 1636 C C . ILE A 1 209 ? -6.578 -1.608 11.732 1.00 97.44 209 ILE A C 1
ATOM 1638 O O . ILE A 1 209 ? -6.153 -0.462 11.882 1.00 97.44 209 ILE A O 1
ATOM 1642 N N . GLN A 1 210 ? -6.502 -2.248 10.560 1.00 96.88 210 GLN A N 1
ATOM 1643 C CA . GLN A 1 210 ? -5.919 -1.650 9.354 1.00 96.88 210 GLN A CA 1
ATOM 1644 C C . GLN A 1 210 ? -6.590 -0.312 9.015 1.00 96.88 210 GLN A C 1
ATOM 1646 O O . GLN A 1 210 ? -5.906 0.691 8.806 1.00 96.88 210 GLN A O 1
ATOM 1651 N N . LEU A 1 211 ? -7.927 -0.260 9.032 1.00 96.44 211 LEU A N 1
ATOM 1652 C CA . LEU A 1 211 ? -8.679 0.966 8.750 1.00 96.44 211 LEU A CA 1
ATOM 1653 C C . LEU A 1 211 ? -8.522 2.021 9.847 1.00 96.44 211 LEU A C 1
ATOM 1655 O O . LEU A 1 211 ? -8.412 3.205 9.527 1.00 96.44 211 LEU A O 1
ATOM 1659 N N . ALA A 1 212 ? -8.496 1.627 11.120 1.00 96.12 212 ALA A N 1
ATOM 1660 C CA . ALA A 1 212 ? -8.299 2.555 12.228 1.00 96.12 212 ALA A CA 1
ATOM 1661 C C . ALA A 1 212 ? -6.914 3.215 12.171 1.00 96.12 212 ALA A C 1
ATOM 1663 O O . ALA A 1 212 ? -6.799 4.425 12.370 1.00 96.12 212 ALA A O 1
ATOM 1664 N N . VAL A 1 213 ? -5.874 2.450 11.833 1.00 95.06 213 VAL A N 1
ATOM 1665 C CA . VAL A 1 213 ? -4.525 2.990 11.632 1.00 95.06 213 VAL A CA 1
ATOM 1666 C C . VAL A 1 213 ? -4.475 3.904 10.409 1.00 95.06 213 VAL A C 1
ATOM 1668 O O . VAL A 1 213 ? -3.997 5.032 10.499 1.00 95.06 213 VAL A O 1
ATOM 1671 N N . LEU A 1 214 ? -5.020 3.459 9.274 1.00 94.50 214 LEU A N 1
ATOM 1672 C CA . LEU A 1 214 ? -5.051 4.235 8.032 1.00 94.50 214 LEU A CA 1
ATOM 1673 C C . LEU A 1 214 ? -5.749 5.596 8.201 1.00 94.50 214 LEU A C 1
ATOM 1675 O O . LEU A 1 214 ? -5.323 6.592 7.625 1.00 94.50 214 LEU A O 1
ATOM 1679 N N . ASN A 1 215 ? -6.797 5.644 9.030 1.00 93.50 215 ASN A N 1
ATOM 1680 C CA . ASN A 1 215 ? -7.556 6.857 9.348 1.00 93.50 215 ASN A CA 1
ATOM 1681 C C . ASN A 1 215 ? -7.010 7.604 10.583 1.00 93.50 215 ASN A C 1
ATOM 1683 O O . ASN A 1 215 ? -7.692 8.478 11.115 1.00 93.50 215 ASN A O 1
ATOM 1687 N N . LYS A 1 216 ? -5.801 7.260 11.054 1.00 92.31 216 LYS A N 1
ATOM 1688 C CA . LYS A 1 216 ? -5.099 7.898 12.185 1.00 92.31 216 LYS A CA 1
ATOM 1689 C C . LYS A 1 216 ? -5.880 7.894 13.508 1.00 92.31 216 LYS A C 1
ATOM 1691 O O . LYS A 1 216 ? -5.581 8.675 14.406 1.00 92.31 216 LYS A O 1
ATOM 1696 N N . VAL A 1 217 ? -6.851 6.991 13.656 1.00 94.12 217 VAL A N 1
ATOM 1697 C CA . VAL A 1 217 ? -7.486 6.687 14.950 1.00 94.12 217 VAL A CA 1
ATOM 1698 C C . VAL A 1 217 ? -6.481 5.989 15.857 1.00 94.12 217 VAL A C 1
ATOM 1700 O O . VAL A 1 217 ? -6.419 6.254 17.054 1.00 94.12 217 VAL A O 1
ATOM 1703 N N . LEU A 1 218 ? -5.664 5.119 15.263 1.00 94.62 218 LEU A N 1
ATOM 1704 C CA . LEU A 1 218 ? -4.528 4.480 15.903 1.00 94.62 218 LEU A CA 1
ATOM 1705 C C . LEU A 1 218 ? -3.241 4.929 15.206 1.00 94.62 218 LEU A C 1
ATOM 1707 O O . LEU A 1 218 ? -3.173 4.968 13.982 1.00 94.62 218 LEU A O 1
ATOM 1711 N N . LEU A 1 219 ? -2.200 5.228 15.978 1.00 91.81 219 LEU A N 1
ATOM 1712 C CA . LEU A 1 219 ? -0.853 5.461 15.450 1.00 91.81 219 LEU A CA 1
ATOM 1713 C C . LEU A 1 219 ? -0.000 4.211 15.650 1.00 91.81 219 LEU A C 1
ATOM 1715 O O . LEU A 1 219 ? -0.068 3.603 16.720 1.00 91.81 219 LEU A O 1
ATOM 1719 N N . LEU A 1 220 ? 0.789 3.826 14.646 1.00 91.00 220 LEU A N 1
ATOM 1720 C CA . LEU A 1 220 ? 1.718 2.703 14.777 1.00 91.00 220 LEU A CA 1
ATOM 1721 C C . LEU A 1 220 ? 2.921 3.107 15.622 1.00 91.00 220 LEU A C 1
ATOM 1723 O O . LEU A 1 220 ? 3.502 4.171 15.420 1.00 91.00 220 LEU A O 1
ATOM 1727 N N . HIS A 1 221 ? 3.363 2.211 16.498 1.00 90.62 221 HIS A N 1
ATOM 1728 C CA . HIS A 1 221 ? 4.721 2.284 17.017 1.00 90.62 221 HIS A CA 1
ATOM 1729 C C . HIS A 1 221 ? 5.663 1.680 15.971 1.00 90.62 221 HIS A C 1
ATOM 1731 O O . HIS A 1 221 ? 5.530 0.512 15.613 1.00 90.62 221 HIS A O 1
ATOM 1737 N N . ARG A 1 222 ? 6.576 2.484 15.420 1.00 87.00 222 ARG A N 1
ATOM 1738 C CA . ARG A 1 222 ? 7.410 2.095 14.276 1.00 87.00 222 ARG A CA 1
ATOM 1739 C C . ARG A 1 222 ? 8.865 1.919 14.699 1.00 87.00 222 ARG A C 1
ATOM 1741 O O . ARG A 1 222 ? 9.456 2.828 15.274 1.00 87.00 222 ARG A O 1
ATOM 1748 N N . LEU A 1 223 ? 9.441 0.772 14.357 1.00 83.31 223 LEU A N 1
ATOM 1749 C CA . LEU A 1 223 ? 10.850 0.439 14.552 1.00 83.31 223 LEU A CA 1
ATOM 1750 C C . LEU A 1 223 ? 11.507 0.204 13.190 1.00 83.31 223 LEU A C 1
ATOM 1752 O O . LEU A 1 223 ? 10.943 -0.479 12.337 1.00 83.31 223 LEU A O 1
ATOM 1756 N N . SER A 1 224 ? 12.696 0.769 13.000 1.00 76.62 224 SER A N 1
ATOM 1757 C CA . SER A 1 224 ? 13.509 0.610 11.792 1.00 76.62 224 SER A CA 1
ATOM 1758 C C . SER A 1 224 ? 14.905 0.180 12.221 1.00 76.62 224 SER A C 1
ATOM 1760 O O . SER A 1 224 ? 15.641 0.970 12.809 1.00 76.62 224 SER A O 1
ATOM 1762 N N . GLU A 1 225 ? 15.274 -1.060 11.916 1.00 70.06 225 GLU A N 1
ATOM 1763 C CA . GLU A 1 225 ? 16.610 -1.597 12.174 1.00 70.06 225 GLU A CA 1
ATOM 1764 C C . GLU A 1 225 ? 17.205 -2.121 10.868 1.00 70.06 225 GLU A C 1
ATOM 1766 O O . GLU A 1 225 ? 16.736 -3.106 10.295 1.00 70.06 225 GLU A O 1
ATOM 1771 N N . ASN A 1 226 ? 18.264 -1.463 10.388 1.00 69.44 226 ASN A N 1
ATOM 1772 C CA . ASN A 1 226 ? 18.905 -1.767 9.109 1.00 69.44 226 ASN A CA 1
ATOM 1773 C C . ASN A 1 226 ? 17.899 -1.770 7.938 1.00 69.44 226 ASN A C 1
ATOM 1775 O O . ASN A 1 226 ? 17.401 -0.720 7.545 1.00 69.44 226 ASN A O 1
ATOM 1779 N N . TRP A 1 227 ? 17.612 -2.955 7.392 1.00 68.44 227 TRP A N 1
ATOM 1780 C CA . TRP A 1 227 ? 16.733 -3.187 6.242 1.00 68.44 227 TRP A CA 1
ATOM 1781 C C . TRP A 1 227 ? 15.340 -3.688 6.645 1.00 68.44 227 TRP A C 1
ATOM 1783 O O . TRP A 1 227 ? 14.571 -4.096 5.781 1.00 68.44 227 TRP A O 1
ATOM 1793 N N . VAL A 1 228 ? 15.028 -3.713 7.945 1.00 72.19 228 VAL A N 1
ATOM 1794 C CA . VAL A 1 228 ? 13.778 -4.266 8.474 1.00 72.19 228 VAL A CA 1
ATOM 1795 C C . VAL A 1 228 ? 12.983 -3.165 9.159 1.00 72.19 228 VAL A C 1
ATOM 1797 O O . VAL A 1 228 ? 13.417 -2.615 10.174 1.00 72.19 228 VAL A O 1
ATOM 1800 N N . ASN A 1 229 ? 11.790 -2.887 8.635 1.00 81.50 229 ASN A N 1
ATOM 1801 C CA . ASN A 1 229 ? 10.822 -2.018 9.285 1.00 81.50 229 ASN A CA 1
ATOM 1802 C C . ASN A 1 229 ? 9.714 -2.848 9.931 1.00 81.50 229 ASN A C 1
ATOM 1804 O O . ASN A 1 229 ? 9.216 -3.820 9.367 1.00 81.50 229 ASN A O 1
ATOM 1808 N N . LYS A 1 230 ? 9.302 -2.453 11.134 1.00 86.00 230 LYS A N 1
ATOM 1809 C CA . LYS A 1 230 ? 8.183 -3.064 11.855 1.00 86.00 230 LYS A CA 1
ATOM 1810 C C . LYS A 1 230 ? 7.271 -1.968 12.375 1.00 86.00 230 LYS A C 1
ATOM 1812 O O . LYS A 1 230 ? 7.731 -1.052 13.050 1.00 86.00 230 LYS A O 1
ATOM 1817 N N . GLY A 1 231 ? 5.983 -2.062 12.068 1.00 89.75 231 GLY A N 1
ATOM 1818 C CA . GLY A 1 231 ? 4.946 -1.252 12.700 1.00 89.75 231 GLY A CA 1
ATOM 1819 C C . GLY A 1 231 ? 4.136 -2.110 13.660 1.00 89.75 231 GLY A C 1
ATOM 1820 O O . GLY A 1 231 ? 3.745 -3.216 13.305 1.00 89.75 231 GLY A O 1
ATOM 1821 N N . PHE A 1 232 ? 3.891 -1.617 14.867 1.00 93.81 232 PHE A N 1
ATOM 1822 C CA . PHE A 1 232 ? 3.098 -2.295 15.886 1.00 93.81 232 PHE A CA 1
ATOM 1823 C C . PHE A 1 232 ? 1.807 -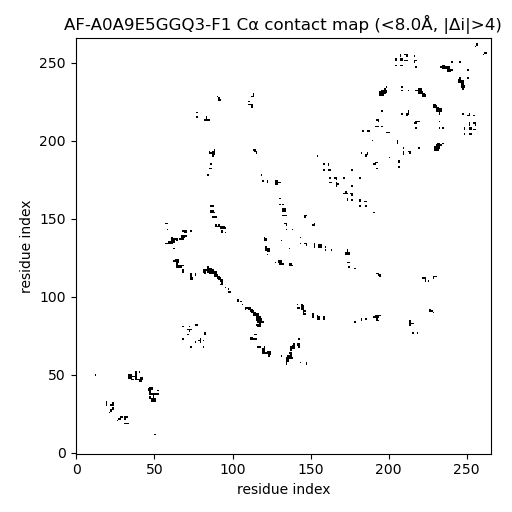1.516 16.111 1.00 93.81 232 PHE A C 1
ATOM 1825 O O . PHE A 1 232 ? 1.837 -0.318 16.414 1.00 93.81 232 PHE A O 1
ATOM 1832 N N . ALA A 1 233 ? 0.673 -2.187 15.928 1.00 95.50 233 ALA A N 1
ATOM 1833 C CA . ALA A 1 233 ? -0.639 -1.632 16.221 1.00 95.50 233 ALA A CA 1
ATOM 1834 C C . ALA A 1 233 ? -0.947 -1.666 17.721 1.00 95.50 233 ALA A C 1
ATOM 1836 O O . ALA A 1 233 ? -1.768 -0.866 18.162 1.00 95.50 233 ALA A O 1
ATOM 1837 N N . GLU A 1 234 ? -0.291 -2.537 18.489 1.00 96.75 234 GLU A N 1
ATOM 1838 C CA . GLU A 1 234 ? -0.464 -2.751 19.927 1.00 96.75 234 GLU A CA 1
ATOM 1839 C C . GLU A 1 234 ? -1.949 -2.922 20.311 1.00 96.75 234 GLU A C 1
ATOM 1841 O O . GLU A 1 234 ? -2.462 -2.149 21.123 1.00 96.75 234 GLU A O 1
ATOM 1846 N N . PRO A 1 235 ? -2.689 -3.875 19.709 1.00 96.88 235 PRO A N 1
ATOM 1847 C CA . PRO A 1 235 ? -4.154 -3.902 19.762 1.00 96.88 235 PRO A CA 1
ATOM 1848 C C . PRO A 1 235 ? -4.731 -3.968 21.183 1.00 96.88 235 PRO A C 1
ATOM 1850 O O . PRO A 1 235 ? -5.782 -3.386 21.450 1.00 96.88 235 PRO A O 1
ATOM 1853 N N . ASP A 1 236 ? -4.036 -4.616 22.114 1.00 96.56 236 ASP A N 1
ATOM 1854 C CA . ASP A 1 236 ? -4.550 -4.860 23.465 1.00 96.56 236 ASP A CA 1
ATOM 1855 C C . ASP A 1 236 ? -4.098 -3.806 24.491 1.00 96.56 236 ASP A C 1
ATOM 1857 O O . ASP A 1 236 ? -4.419 -3.902 25.672 1.00 96.56 236 ASP A O 1
ATOM 1861 N N . LYS A 1 237 ? -3.375 -2.769 24.052 1.00 97.25 237 LYS A N 1
ATOM 1862 C CA . LYS A 1 237 ? -2.981 -1.645 24.908 1.00 97.25 237 LYS A CA 1
ATOM 1863 C C . LYS A 1 237 ? -4.159 -0.693 25.117 1.00 97.25 237 LYS A C 1
ATOM 1865 O O . LYS A 1 237 ? -4.889 -0.386 24.173 1.00 97.25 237 LYS A O 1
ATOM 1870 N N . ASP A 1 238 ? -4.310 -0.195 26.340 1.00 97.62 238 ASP A N 1
ATOM 1871 C CA . ASP A 1 238 ? -5.319 0.810 26.684 1.00 97.62 238 ASP A CA 1
ATOM 1872 C C . ASP A 1 238 ? -5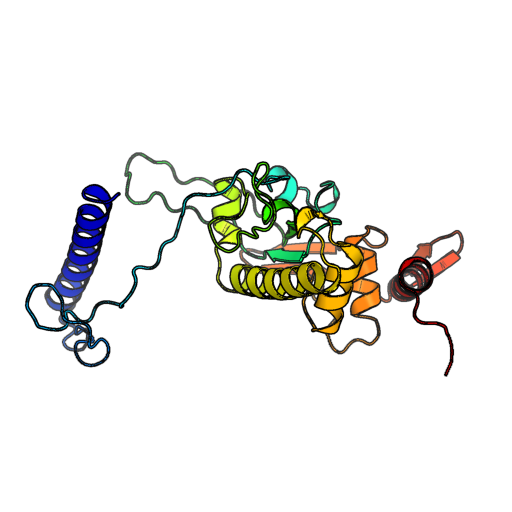.019 2.170 26.043 1.00 97.62 238 ASP A C 1
ATOM 1874 O O . ASP A 1 238 ? -3.874 2.633 26.031 1.00 97.62 238 ASP A O 1
ATOM 1878 N N . ILE A 1 239 ? -6.074 2.848 25.598 1.00 96.94 239 ILE A N 1
ATOM 1879 C CA . ILE A 1 239 ? -6.082 4.251 25.185 1.00 96.94 239 ILE A CA 1
ATOM 1880 C C . ILE A 1 239 ? -7.328 4.956 25.720 1.00 96.94 239 ILE A C 1
ATOM 1882 O O . ILE A 1 239 ? -8.309 4.323 26.109 1.00 96.94 239 ILE A O 1
ATOM 1886 N N . GLU A 1 240 ? -7.289 6.282 25.714 1.00 96.88 240 GLU A N 1
ATOM 1887 C CA . GLU A 1 240 ? -8.485 7.102 25.862 1.00 96.88 240 GLU A CA 1
ATOM 1888 C C . GLU A 1 240 ? -9.128 7.293 24.483 1.00 96.88 240 GLU A C 1
ATOM 1890 O O . GLU A 1 240 ? -8.471 7.735 23.538 1.00 96.88 240 GLU A O 1
ATOM 1895 N N . TYR A 1 241 ? -10.402 6.931 24.351 1.00 95.50 241 TYR A N 1
ATOM 1896 C CA . TYR A 1 241 ? -11.161 7.060 23.112 1.00 95.50 241 TYR A CA 1
ATOM 1897 C C . TYR A 1 241 ? -12.598 7.455 23.440 1.00 95.50 241 TYR A C 1
ATOM 1899 O O . TYR A 1 241 ? -13.274 6.768 24.201 1.00 95.50 241 TYR A O 1
ATOM 1907 N N . GLU A 1 242 ? -13.052 8.586 22.892 1.00 93.56 242 GLU A N 1
ATOM 1908 C CA . GLU A 1 242 ? -14.401 9.129 23.131 1.00 93.56 242 GLU A CA 1
ATOM 1909 C C . GLU A 1 242 ? -14.753 9.297 24.628 1.00 93.56 242 GLU A C 1
ATOM 1911 O O . GLU A 1 242 ? -15.907 9.174 25.026 1.00 93.56 242 GLU A O 1
ATOM 1916 N N . GLY A 1 243 ? -13.756 9.603 25.469 1.00 94.62 243 GLY A N 1
ATOM 1917 C CA . GLY A 1 243 ? -13.931 9.811 26.913 1.00 94.62 243 GLY A CA 1
ATOM 1918 C C . GLY A 1 243 ? -13.949 8.532 27.759 1.00 94.62 243 GLY A C 1
ATOM 1919 O O . GLY A 1 243 ? -14.141 8.612 28.971 1.00 94.62 243 GLY A O 1
ATOM 1920 N N . GLU A 1 244 ? -13.723 7.361 27.158 1.00 96.38 244 GLU A N 1
ATOM 1921 C CA . GLU A 1 244 ? -13.598 6.082 27.860 1.00 96.38 244 GLU A CA 1
ATOM 1922 C C . GLU A 1 244 ? -12.176 5.520 27.743 1.00 96.38 244 GLU A C 1
ATOM 1924 O O . GLU A 1 244 ? -11.505 5.673 26.720 1.00 96.38 244 GLU A O 1
ATOM 1929 N N . ARG A 1 245 ? -11.721 4.814 28.785 1.00 97.44 245 ARG A N 1
ATOM 1930 C CA . ARG A 1 245 ? -10.484 4.028 28.736 1.00 97.44 245 ARG A CA 1
ATOM 1931 C C . ARG A 1 245 ? -10.800 2.622 28.229 1.00 97.44 245 ARG A C 1
ATOM 1933 O O . ARG A 1 245 ? -11.408 1.834 28.950 1.00 97.44 245 ARG A O 1
ATOM 1940 N N . ILE A 1 246 ? -10.386 2.324 27.002 1.00 97.69 246 ILE A N 1
ATOM 1941 C CA . ILE A 1 246 ? -10.642 1.055 26.305 1.00 97.69 246 ILE A CA 1
ATOM 1942 C C . ILE A 1 246 ? -9.383 0.570 25.583 1.00 97.69 246 ILE A C 1
ATOM 1944 O O . ILE A 1 246 ? -8.433 1.330 25.404 1.00 97.69 246 ILE A O 1
ATOM 1948 N N . THR A 1 247 ? -9.365 -0.681 25.124 1.00 98.19 247 THR A N 1
ATOM 1949 C CA . THR A 1 247 ? -8.254 -1.176 24.299 1.00 98.19 247 THR A CA 1
ATOM 1950 C C . THR A 1 247 ? -8.279 -0.549 22.905 1.00 98.19 247 THR A C 1
ATOM 1952 O O . THR A 1 247 ? -9.334 -0.188 22.372 1.00 98.19 247 THR A O 1
ATOM 1955 N N . ARG A 1 248 ? -7.113 -0.464 22.261 1.00 98.06 248 ARG A N 1
ATOM 1956 C CA . ARG A 1 248 ? -6.983 0.005 20.869 1.00 98.06 248 ARG A CA 1
ATOM 1957 C C . ARG A 1 248 ? -7.802 -0.837 19.892 1.00 98.06 248 ARG A C 1
ATOM 1959 O O . ARG A 1 248 ? -8.379 -0.293 18.952 1.00 98.06 248 ARG A O 1
ATOM 1966 N N . ARG A 1 249 ? -7.914 -2.140 20.147 1.00 97.88 249 ARG A N 1
ATOM 1967 C CA . ARG A 1 249 ? -8.776 -3.082 19.424 1.00 97.88 249 ARG A CA 1
ATOM 1968 C C . ARG A 1 249 ? -10.248 -2.686 19.515 1.00 97.88 249 ARG A C 1
ATOM 1970 O O . ARG A 1 249 ? -10.926 -2.621 18.493 1.00 97.88 249 ARG A O 1
ATOM 1977 N N . GLU A 1 250 ? -10.740 -2.371 20.711 1.00 97.56 250 GLU A N 1
ATOM 1978 C CA . GLU A 1 250 ? -12.125 -1.925 20.886 1.00 97.56 250 GLU A CA 1
ATOM 1979 C C . GLU A 1 250 ? -12.373 -0.573 20.203 1.00 97.56 250 GLU A C 1
ATOM 1981 O O . GLU A 1 250 ? -13.376 -0.412 19.506 1.00 97.56 250 GLU A O 1
ATOM 1986 N N . ALA A 1 251 ? -11.431 0.369 20.292 1.00 97.62 251 ALA A N 1
ATOM 1987 C CA . ALA A 1 251 ? -11.518 1.631 19.556 1.00 97.62 251 ALA A CA 1
ATOM 1988 C C . ALA A 1 251 ? -11.581 1.409 18.032 1.00 97.62 251 ALA A C 1
ATOM 1990 O O . ALA A 1 251 ? -12.414 2.010 17.349 1.00 97.62 251 ALA A O 1
ATOM 1991 N N . ALA A 1 252 ? -10.766 0.494 17.493 1.00 97.25 252 ALA A N 1
ATOM 1992 C CA . ALA A 1 252 ? -10.791 0.130 16.077 1.00 97.25 252 ALA A CA 1
ATOM 1993 C C . ALA A 1 252 ? -12.141 -0.469 15.651 1.00 97.25 252 ALA A C 1
ATOM 1995 O O . ALA A 1 252 ? -12.678 -0.095 14.606 1.00 97.25 252 ALA A O 1
ATOM 1996 N N . ARG A 1 253 ? -12.734 -1.344 16.475 1.00 96.69 253 ARG A N 1
ATOM 1997 C CA . ARG A 1 253 ? -14.075 -1.906 16.238 1.00 96.69 253 ARG A CA 1
ATOM 1998 C C . ARG A 1 253 ? -15.157 -0.833 16.227 1.00 96.69 253 ARG A C 1
ATOM 2000 O O . ARG A 1 253 ? -15.994 -0.831 15.323 1.00 96.69 253 ARG A O 1
ATOM 2007 N N . ARG A 1 254 ? -15.149 0.087 17.199 1.00 95.81 254 ARG A N 1
ATOM 2008 C CA . ARG A 1 254 ? -16.117 1.197 17.274 1.00 95.81 254 ARG A CA 1
ATOM 2009 C C . ARG A 1 254 ? -15.995 2.118 16.065 1.00 95.81 254 ARG A C 1
ATOM 2011 O O . ARG A 1 254 ? -16.998 2.405 15.406 1.00 95.81 254 ARG A O 1
ATOM 2018 N N . PHE A 1 255 ? -14.765 2.493 15.710 1.00 95.44 255 PHE A N 1
ATOM 2019 C CA . PHE A 1 255 ? -14.489 3.267 14.505 1.00 95.44 255 PHE A CA 1
ATOM 2020 C C . PHE A 1 255 ? -15.031 2.565 13.256 1.00 95.44 255 PHE A C 1
ATOM 2022 O O . PHE A 1 255 ? -15.804 3.159 12.500 1.00 95.44 255 PHE A O 1
ATOM 2029 N N . PHE A 1 256 ? -14.689 1.287 13.074 1.00 95.06 256 PHE A N 1
ATOM 2030 C CA . PHE A 1 256 ? -15.138 0.487 11.942 1.00 95.06 256 PHE A CA 1
ATOM 2031 C C . PHE A 1 256 ? -16.668 0.423 11.856 1.00 95.06 256 PHE A C 1
ATOM 2033 O O . PHE A 1 256 ? -17.236 0.743 10.812 1.00 95.06 256 PHE A O 1
ATOM 2040 N N . ALA A 1 257 ? -17.348 0.104 12.960 1.00 93.25 257 ALA A N 1
ATOM 2041 C CA . ALA A 1 257 ? -18.806 0.041 13.017 1.00 93.25 257 ALA A CA 1
ATOM 2042 C C . ALA A 1 257 ? -19.468 1.381 12.655 1.00 93.25 257 ALA A C 1
ATOM 2044 O O . ALA A 1 257 ? -20.474 1.395 11.948 1.00 93.25 257 ALA A O 1
ATOM 2045 N N . SER A 1 258 ? -18.891 2.507 13.089 1.00 91.75 258 SER A N 1
ATOM 2046 C CA . SER A 1 258 ? -19.441 3.841 12.811 1.00 91.75 258 SER A CA 1
ATOM 2047 C C . SER A 1 258 ? -19.257 4.305 11.360 1.00 91.75 258 SER A C 1
ATOM 2049 O O . SER A 1 258 ? -20.083 5.064 10.853 1.00 91.75 258 SER A O 1
ATOM 2051 N N . LYS A 1 259 ? -18.173 3.891 10.686 1.00 88.31 259 LYS A N 1
ATOM 2052 C CA . LYS A 1 259 ? -17.790 4.409 9.357 1.00 88.31 259 LYS A CA 1
ATOM 2053 C C . LYS A 1 259 ? -18.032 3.442 8.201 1.00 88.31 259 LYS A C 1
ATOM 2055 O O . LYS A 1 259 ? -18.240 3.904 7.083 1.00 88.31 259 LYS A O 1
ATOM 2060 N N . TYR A 1 260 ? -17.985 2.140 8.460 1.00 83.25 260 TYR A N 1
ATOM 2061 C CA . TYR A 1 260 ? -18.011 1.075 7.447 1.00 83.25 260 TYR A CA 1
ATOM 2062 C C . TYR A 1 260 ? -19.077 0.010 7.735 1.00 83.25 260 TYR A C 1
ATOM 2064 O O . TYR A 1 260 ? -19.153 -0.979 7.015 1.00 83.25 260 TYR A O 1
ATOM 2072 N N . GLY A 1 261 ? -19.851 0.191 8.811 1.00 68.38 261 GLY A N 1
ATOM 2073 C CA . GLY A 1 261 ? -20.592 -0.853 9.509 1.00 68.38 261 GLY A CA 1
ATOM 2074 C C . GLY A 1 261 ? -21.248 -1.935 8.646 1.00 68.38 261 GLY A C 1
ATOM 2075 O O . GLY A 1 261 ? -22.110 -1.664 7.812 1.00 68.38 261 GLY A O 1
ATOM 2076 N N . ILE A 1 262 ? -20.909 -3.183 8.978 1.00 50.19 262 ILE A N 1
ATOM 2077 C CA . ILE A 1 262 ? -21.803 -4.341 8.873 1.00 50.19 262 ILE A CA 1
ATOM 2078 C C . ILE A 1 262 ? -22.801 -4.225 10.045 1.00 50.19 262 ILE A C 1
ATOM 2080 O O . ILE A 1 262 ? -22.361 -3.967 11.172 1.00 50.19 262 ILE A O 1
ATOM 2084 N N . PRO A 1 263 ? -24.124 -4.381 9.839 1.00 39.94 263 PRO A N 1
ATOM 2085 C CA . PRO A 1 263 ? -25.090 -4.344 10.933 1.00 39.94 263 PRO A CA 1
ATOM 2086 C C . PRO A 1 263 ? -24.755 -5.414 11.980 1.00 39.94 263 PRO A C 1
ATOM 2088 O O . PRO A 1 263 ? -24.557 -6.582 11.646 1.00 39.94 263 PRO A O 1
ATOM 2091 N N . LYS A 1 264 ? -24.699 -5.016 13.259 1.00 38.28 264 LYS A N 1
ATOM 2092 C CA . LYS A 1 264 ? -24.649 -5.967 14.376 1.00 38.28 264 LYS A CA 1
ATOM 2093 C C . LYS A 1 264 ? -25.878 -6.883 14.277 1.00 38.28 264 LYS A C 1
ATOM 2095 O O . LYS A 1 264 ? -26.996 -6.373 14.238 1.00 38.28 264 LYS A O 1
ATOM 2100 N N . ASN A 1 265 ? -25.636 -8.195 14.304 1.00 32.06 265 ASN A N 1
ATOM 2101 C CA . ASN A 1 265 ? -26.587 -9.319 14.366 1.00 32.06 265 ASN A CA 1
ATOM 2102 C C . ASN A 1 265 ? -26.990 -9.948 13.021 1.00 32.06 265 ASN A C 1
ATOM 2104 O O . ASN A 1 265 ? -27.846 -9.424 12.308 1.00 32.06 265 ASN A O 1
ATOM 2108 N N . LYS A 1 266 ? -26.493 -11.167 12.781 1.00 32.06 266 LYS A N 1
ATOM 2109 C CA . LYS A 1 266 ? -27.336 -12.371 12.709 1.00 32.06 266 LYS A CA 1
ATOM 2110 C C . LYS A 1 266 ? -26.621 -13.532 13.381 1.00 32.06 266 LYS A C 1
ATOM 2112 O O . LYS A 1 266 ? -25.402 -13.656 13.148 1.00 32.06 266 LYS A O 1
#

Mean predicted aligned error: 8.21 Å

Radius of gyration: 23.0 Å; Cα contacts (8 Å, |Δi|>4): 408; chains: 1; bounding box: 67×39×64 Å

pLDDT: mean 86.55, std 13.41, range [32.06, 98.44]

Foldseek 3Di:
DVPPPVVVVVVVVVVVVVVLVCCCPPVVPPPRDQPQVVDQDQDPVRGRPSDDPDDDDLADAAAPFVDAAEPVCQQPVLPDPQLLQFQAKFQWAQDDDPPVDPPDDDDDGDGTAIHGDGQRQQHHPPDWQGGHAANHTRYDPRCSSGCNDPRNRVSRVVLVVLLNVQCVVVVHISVPDDSVVSSLVCLVVVGQRDAAPPDHNPHPCSSLLSNCCSVVVFPWDWDDDPRDIHTHSQQQDWDQDPNDTHGNSVSSVVVCCVPVNDDPDD

Sequence (266 aa):
PSVDRELLWQKARKKTQRLVHLLQSSLQSGSIVFAEDEYLEKGNSGKSDGLALIPYIREARRIFGIETLTLNDVLKADESPLFEYSIAVGDYPLDHHREQDPECKEIQFPPIQAFGIPYQTLLPRNVEQVLVIEKSISVSGLVNGATRLQPVVMQLGHCAGIAAAMAVQEKISPSKINIKALQYSLLQQNAYLVPTHDVSIDDPDFIPIQLAVLNKVLLLHRLSENWVNKGFAEPDKDIEYEGERITRREAARRFFASKYGIPKNK

Nearest PDB structures (foldseek):
  8iuh-assembly1_P  TM=2.655E-01  e=8.507E+00  Homo sapiens
  1kgq-assembly1_A  TM=1.866E-01  e=5.568E+00  Mycobacterium tuberculosis variant bovis

Secondary structure (DSSP, 8-state):
--HHHHHHHHHHHHHHHHHHHHHHHHS--TT----TTT-----TTSS--S--SS---S--PPP-BSS-B-HHHHHTTTT-TTGGGEEEEE--------TT-TT-----PPP---EEEEGGGGSBTT-SS----GGGSSB-HHHHHHHTSHHHHHHHHHHHHHHHHHHHHHTS-GGGS-HHHHHHHHHHTT--SS--TTS-TTSTTHHHHHHHHHTTSSPPEEEEETTEEEEE--TTSEEEETTEEEEHHHHHHHHHHHHH-PPS--